Protein AF-A0A835RVX3-F1 (afdb_monomer_lite)

Structure (mmCIF, N/CA/C/O backbone):
data_AF-A0A835RVX3-F1
#
_entry.id   AF-A0A835RVX3-F1
#
loop_
_atom_site.group_PDB
_atom_site.id
_atom_site.type_symbol
_atom_site.label_atom_id
_atom_site.label_alt_id
_atom_site.label_comp_id
_atom_site.label_asym_id
_atom_site.label_entity_id
_atom_site.label_seq_id
_atom_site.pdbx_PDB_ins_code
_atom_site.Cartn_x
_atom_site.Cartn_y
_atom_site.Cartn_z
_atom_site.occupancy
_atom_site.B_iso_or_equiv
_atom_site.auth_seq_id
_atom_site.auth_comp_id
_atom_site.auth_asym_id
_atom_site.auth_atom_id
_atom_site.pdbx_PDB_model_num
ATOM 1 N N . MET A 1 1 ? 2.117 17.168 10.883 1.00 34.09 1 MET A N 1
ATOM 2 C CA . MET A 1 1 ? 1.152 16.057 10.759 1.00 34.09 1 MET A CA 1
ATOM 3 C C . MET A 1 1 ? 0.544 16.156 9.376 1.00 34.09 1 MET A C 1
ATOM 5 O O . MET A 1 1 ? -0.328 16.988 9.157 1.00 34.09 1 MET A O 1
ATOM 9 N N . GLU A 1 2 ? 1.109 15.426 8.421 1.00 32.53 2 GLU A N 1
ATOM 10 C CA . GLU A 1 2 ? 0.634 15.420 7.038 1.00 32.53 2 GLU A CA 1
ATOM 11 C C . GLU A 1 2 ? -0.623 14.542 6.986 1.00 32.53 2 GLU A C 1
ATOM 13 O O . GLU A 1 2 ? -0.579 13.346 7.263 1.00 32.53 2 GLU A O 1
ATOM 18 N N . VAL A 1 3 ? -1.782 15.163 6.763 1.00 34.62 3 VAL A N 1
ATOM 19 C CA . VAL A 1 3 ? -3.064 14.457 6.690 1.00 34.62 3 VAL A CA 1
ATOM 20 C C . VAL A 1 3 ? -3.117 13.770 5.333 1.00 34.62 3 VAL A C 1
ATOM 22 O O . VAL A 1 3 ? -3.349 14.425 4.319 1.00 34.62 3 VAL A O 1
ATOM 25 N N . ILE A 1 4 ? -2.900 12.457 5.302 1.00 39.25 4 ILE A N 1
ATOM 26 C CA . ILE A 1 4 ? -3.153 11.654 4.104 1.00 39.25 4 ILE A CA 1
ATOM 27 C C . ILE A 1 4 ? -4.676 11.599 3.925 1.00 39.25 4 ILE A C 1
ATOM 29 O O . ILE A 1 4 ? -5.354 10.745 4.491 1.00 39.25 4 ILE A O 1
ATOM 33 N N . GLN A 1 5 ? -5.233 12.566 3.190 1.00 37.38 5 GLN A N 1
ATOM 34 C CA . GLN A 1 5 ? -6.624 12.509 2.753 1.00 37.38 5 GLN A CA 1
ATOM 35 C C . GLN A 1 5 ? -6.761 11.419 1.691 1.00 37.38 5 GLN A C 1
ATOM 37 O O . GLN A 1 5 ? -6.129 11.469 0.635 1.00 37.38 5 GLN A O 1
ATOM 42 N N . ILE A 1 6 ? -7.599 10.429 1.978 1.00 40.34 6 ILE A N 1
ATOM 43 C CA . ILE A 1 6 ? -7.960 9.376 1.035 1.00 40.34 6 ILE A CA 1
ATOM 44 C C . ILE A 1 6 ? -8.991 9.975 0.071 1.00 40.34 6 ILE A C 1
ATOM 46 O O . ILE A 1 6 ? -10.159 10.142 0.411 1.00 40.34 6 ILE A O 1
ATOM 50 N N . GLY A 1 7 ? -8.543 10.360 -1.124 1.00 33.44 7 GLY A N 1
ATOM 51 C CA . GLY A 1 7 ? -9.427 10.738 -2.224 1.00 33.44 7 GLY A CA 1
ATOM 52 C C . GLY A 1 7 ? -10.072 9.501 -2.857 1.00 33.44 7 GLY A C 1
ATOM 53 O O . GLY A 1 7 ? -9.377 8.544 -3.197 1.00 33.44 7 GLY A O 1
ATOM 54 N N . ASN A 1 8 ? -11.396 9.529 -3.019 1.00 40.16 8 ASN A N 1
ATOM 55 C CA . ASN A 1 8 ? -12.184 8.504 -3.713 1.00 40.16 8 ASN A CA 1
ATOM 56 C C . ASN A 1 8 ? -11.671 8.229 -5.141 1.00 40.16 8 ASN A C 1
ATOM 58 O O . ASN A 1 8 ? -11.375 9.181 -5.866 1.00 40.16 8 ASN A O 1
ATOM 62 N N . PRO A 1 9 ? -11.727 6.976 -5.630 1.00 45.72 9 PRO A N 1
ATOM 63 C CA . PRO A 1 9 ? -11.697 6.681 -7.051 1.00 45.72 9 PRO A CA 1
ATOM 64 C C . PRO A 1 9 ? -13.090 6.234 -7.512 1.00 45.72 9 PRO A C 1
ATOM 66 O O . PRO A 1 9 ? -13.415 5.055 -7.424 1.00 45.72 9 PRO A O 1
ATOM 69 N N . LEU A 1 10 ? -13.923 7.147 -8.024 1.00 37.94 10 LEU A N 1
ATOM 70 C CA . LEU A 1 10 ? -15.142 6.764 -8.746 1.00 37.94 10 LEU A CA 1
ATOM 71 C C . LEU A 1 10 ? -15.460 7.721 -9.911 1.00 37.94 10 LEU A C 1
ATOM 73 O O . LEU A 1 10 ? -15.790 8.883 -9.706 1.00 37.94 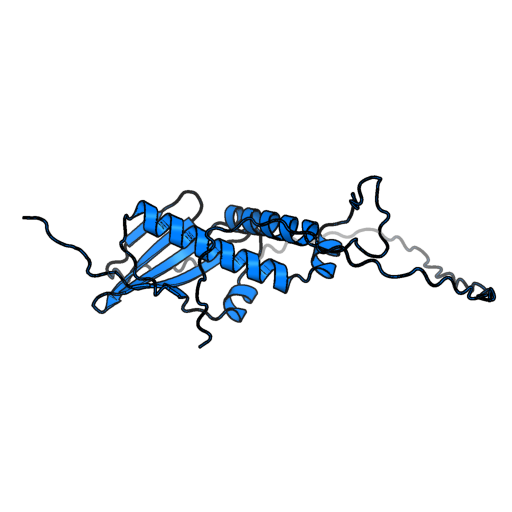10 LEU A O 1
ATOM 77 N N . VAL A 1 11 ? -15.448 7.117 -11.109 1.00 36.56 11 VAL A N 1
ATOM 78 C CA . VAL A 1 11 ? -16.136 7.485 -12.365 1.00 36.56 11 VAL A CA 1
ATOM 79 C C . VAL A 1 11 ? -15.519 8.593 -13.233 1.00 36.56 11 VAL A C 1
ATOM 81 O O . VAL A 1 11 ? -15.460 9.755 -12.854 1.00 36.56 11 VAL A O 1
ATOM 84 N N . GLY A 1 12 ? -15.182 8.231 -14.481 1.00 28.64 12 GLY A N 1
ATOM 85 C CA . GLY A 1 12 ? -15.077 9.201 -15.575 1.00 28.64 12 GLY A CA 1
ATOM 86 C C . GLY A 1 12 ? -14.166 8.811 -16.737 1.00 28.64 12 GLY A C 1
ATOM 87 O O . GLY A 1 12 ? -13.180 9.494 -16.988 1.00 28.64 12 GLY A O 1
ATOM 88 N N . LEU A 1 13 ? -14.498 7.743 -17.470 1.00 38.12 13 LEU A N 1
ATOM 89 C CA . LEU A 1 13 ? -14.022 7.568 -18.845 1.00 38.12 13 LEU A CA 1
ATOM 90 C C . LEU A 1 13 ? -14.483 8.772 -19.676 1.00 38.12 13 LEU A C 1
ATOM 92 O O . LEU A 1 13 ? -15.684 8.973 -19.813 1.00 38.12 13 LEU A O 1
ATOM 96 N N . ASN A 1 14 ? -13.547 9.523 -20.252 1.00 34.84 14 ASN A N 1
ATOM 97 C CA . ASN A 1 14 ? -13.777 10.281 -21.478 1.00 34.84 14 ASN A CA 1
ATOM 98 C C . ASN A 1 14 ? -12.492 10.303 -22.305 1.00 34.84 14 ASN A C 1
ATOM 100 O O . ASN A 1 14 ? -11.449 10.809 -21.893 1.00 34.84 14 ASN A O 1
ATOM 104 N N . SER A 1 15 ? -12.607 9.690 -23.474 1.00 41.56 15 SER A N 1
ATOM 105 C CA . SER A 1 15 ? -11.623 9.654 -24.540 1.00 41.56 15 SER A CA 1
ATOM 106 C C . SER A 1 15 ? -11.736 10.938 -25.360 1.00 41.56 15 SER A C 1
ATOM 108 O O . SER A 1 15 ? -12.789 11.187 -25.933 1.00 41.56 15 SER A O 1
ATOM 110 N N . GLU A 1 16 ? -10.653 11.699 -25.491 1.00 40.81 16 GLU A N 1
ATOM 111 C CA . GLU A 1 16 ? -10.475 12.683 -26.568 1.00 40.81 16 GLU A CA 1
ATOM 112 C C . GLU A 1 16 ? -8.981 12.775 -26.926 1.00 40.81 16 GLU A C 1
ATOM 114 O O . GLU A 1 16 ? -8.166 13.170 -26.087 1.00 40.81 16 GLU A O 1
ATOM 119 N N . PRO A 1 17 ? -8.567 12.392 -28.148 1.00 39.00 17 PRO A N 1
ATOM 120 C CA . PRO A 1 17 ? -7.197 12.577 -28.595 1.00 39.00 17 PRO A CA 1
ATOM 121 C C . PRO A 1 17 ? -7.037 13.943 -29.276 1.00 39.00 17 PRO A C 1
ATOM 123 O O . PRO A 1 17 ? -7.413 14.127 -30.433 1.00 39.00 17 PRO A O 1
ATOM 126 N N . LEU A 1 18 ? -6.386 14.890 -28.597 1.00 36.00 18 LEU A N 1
ATOM 127 C CA . LEU A 1 18 ? -5.866 16.093 -29.249 1.00 36.00 18 LEU A CA 1
ATOM 128 C C . LEU A 1 18 ? -4.659 15.727 -30.122 1.00 36.00 18 LEU A C 1
ATOM 130 O O . LEU A 1 18 ? -3.534 15.554 -29.647 1.00 36.00 18 LEU A O 1
ATOM 134 N N . GLN A 1 19 ? -4.898 15.635 -31.430 1.00 40.78 19 GLN A N 1
ATOM 135 C CA . GLN A 1 19 ? -3.851 15.631 -32.443 1.00 40.78 19 GLN A CA 1
ATOM 136 C C . GLN A 1 19 ? -3.095 16.966 -32.400 1.00 40.78 19 GLN A C 1
ATOM 138 O O . GLN A 1 19 ? -3.616 18.008 -32.789 1.00 40.78 19 GLN A O 1
ATOM 143 N N . ARG A 1 20 ? -1.830 16.938 -31.972 1.00 35.56 20 ARG A N 1
ATOM 144 C CA . ARG A 1 20 ? -0.861 17.988 -32.306 1.00 35.56 20 ARG A CA 1
ATOM 145 C C . ARG A 1 20 ? 0.182 17.416 -33.251 1.00 35.56 20 ARG A C 1
ATOM 147 O O . ARG A 1 20 ? 1.092 16.693 -32.857 1.00 35.56 20 ARG A O 1
ATOM 154 N N . SER A 1 21 ? 0.017 17.757 -34.522 1.00 42.66 21 SER A N 1
ATOM 155 C CA . SER A 1 21 ? 1.031 17.632 -35.559 1.00 42.66 21 SER A CA 1
ATOM 156 C C . SER A 1 21 ? 2.227 18.523 -35.217 1.00 42.66 21 SER A C 1
ATOM 158 O O . SER A 1 21 ? 2.097 19.746 -35.190 1.00 42.66 21 SER A O 1
ATOM 160 N N . VAL A 1 22 ? 3.394 17.922 -34.988 1.00 44.91 22 VAL A N 1
ATOM 161 C CA . VAL A 1 22 ? 4.670 18.647 -34.912 1.00 44.91 22 VAL A CA 1
ATOM 162 C C . VAL A 1 22 ? 5.418 18.439 -36.236 1.00 44.91 22 VAL A C 1
ATOM 164 O O . VAL A 1 22 ? 5.568 17.288 -36.661 1.00 44.91 22 VAL A O 1
ATOM 167 N N . PRO A 1 23 ? 5.885 19.501 -36.920 1.00 40.59 23 PRO A N 1
ATOM 168 C CA . PRO A 1 23 ? 6.607 19.361 -38.178 1.00 40.59 23 PRO A CA 1
ATOM 169 C C . PRO A 1 23 ? 7.971 18.689 -37.981 1.00 40.59 23 PRO A C 1
ATOM 171 O O . PRO A 1 23 ? 8.774 19.092 -37.140 1.00 40.59 23 PRO A O 1
ATOM 174 N N . ARG A 1 24 ? 8.258 17.690 -38.822 1.00 42.03 24 ARG A N 1
ATOM 175 C CA . ARG A 1 24 ? 9.601 17.132 -39.027 1.00 42.03 24 ARG A CA 1
ATOM 176 C C . ARG A 1 24 ? 10.527 18.220 -39.574 1.00 42.03 24 ARG A C 1
ATOM 178 O O . ARG A 1 24 ? 10.452 18.539 -40.757 1.00 42.03 24 ARG A O 1
ATOM 185 N N . GLN A 1 25 ? 11.464 18.696 -38.762 1.00 42.12 25 GLN A N 1
ATOM 186 C CA . GLN A 1 25 ? 12.683 19.316 -39.275 1.00 42.12 25 GLN A CA 1
ATOM 187 C C . GLN A 1 25 ? 13.781 18.251 -39.336 1.00 42.12 25 GLN A C 1
ATOM 189 O O . GLN A 1 25 ? 14.234 17.731 -38.320 1.00 42.12 25 GLN A O 1
ATOM 194 N N . LYS A 1 26 ? 14.155 17.873 -40.562 1.00 46.06 26 LYS A N 1
ATOM 195 C CA . LYS A 1 26 ? 15.370 17.109 -40.848 1.00 46.06 26 LYS A CA 1
ATOM 196 C C . LYS A 1 26 ? 16.522 18.102 -40.936 1.00 46.06 26 LYS A C 1
ATOM 198 O O . LYS A 1 26 ? 16.572 18.876 -41.887 1.00 46.06 26 LYS A O 1
ATOM 203 N N . THR A 1 27 ? 17.476 18.018 -40.022 1.00 49.22 27 THR A N 1
ATOM 204 C CA . THR A 1 27 ? 18.817 18.561 -40.239 1.00 49.22 27 THR A CA 1
ATOM 205 C C . THR A 1 27 ? 19.846 17.482 -39.932 1.00 49.22 27 THR A C 1
ATOM 207 O O . THR A 1 27 ? 19.812 16.807 -38.905 1.00 49.22 27 THR A O 1
ATOM 210 N N . ASN A 1 28 ? 20.703 17.251 -40.923 1.00 43.31 28 ASN A N 1
ATOM 211 C CA . ASN A 1 28 ? 21.778 16.274 -40.911 1.00 43.31 28 ASN A CA 1
ATOM 212 C C . ASN A 1 28 ? 22.914 16.792 -40.023 1.00 43.31 28 ASN A C 1
ATOM 214 O O . ASN A 1 28 ? 23.462 17.856 -40.302 1.00 43.31 28 ASN A O 1
ATOM 218 N N . LEU A 1 29 ? 23.307 16.025 -39.006 1.00 50.44 29 LEU A N 1
ATOM 219 C CA . LEU A 1 29 ? 24.566 16.237 -38.296 1.00 50.44 29 LEU A CA 1
ATOM 220 C C . LEU A 1 29 ? 25.555 15.149 -38.716 1.00 50.44 29 LEU A C 1
ATOM 222 O O . LEU A 1 29 ? 25.429 13.982 -38.348 1.00 50.44 29 LEU A O 1
ATOM 226 N N . LEU A 1 30 ? 26.538 15.560 -39.521 1.00 49.53 30 LEU A N 1
ATOM 227 C CA . LEU A 1 30 ? 27.753 14.811 -39.825 1.00 49.53 30 LEU A CA 1
ATOM 228 C C . LEU A 1 30 ? 28.571 14.634 -38.539 1.00 49.53 30 LEU A C 1
ATOM 230 O O . LEU A 1 30 ? 29.406 15.471 -38.199 1.00 49.53 30 LEU A O 1
ATOM 234 N N . ALA A 1 31 ? 28.344 13.536 -37.822 1.00 49.28 31 ALA A N 1
ATOM 235 C CA . ALA A 1 31 ? 29.209 13.134 -36.723 1.00 49.28 31 ALA A CA 1
ATOM 236 C C . ALA A 1 31 ? 30.428 12.389 -37.286 1.00 49.28 31 ALA A C 1
ATOM 238 O O . ALA A 1 31 ? 30.336 11.255 -37.760 1.00 49.28 31 ALA A O 1
ATOM 239 N N . ARG A 1 32 ? 31.580 13.065 -37.250 1.00 42.88 32 ARG A N 1
ATOM 240 C CA . ARG A 1 32 ? 32.894 12.486 -37.528 1.00 42.88 32 ARG A CA 1
ATOM 241 C C . ARG A 1 32 ? 33.186 11.370 -36.526 1.00 42.88 32 ARG A C 1
ATOM 243 O O . ARG A 1 32 ? 33.237 11.594 -35.321 1.00 42.88 32 ARG A O 1
ATOM 250 N N . VAL A 1 33 ? 33.409 10.179 -37.066 1.00 47.47 33 VAL A N 1
ATOM 251 C CA . VAL A 1 33 ? 33.970 9.017 -36.379 1.00 47.47 33 VAL A CA 1
ATOM 252 C C . VAL A 1 33 ? 35.354 9.388 -35.840 1.00 47.47 33 VAL A C 1
ATOM 254 O O . VAL A 1 33 ? 36.280 9.608 -36.616 1.00 47.47 33 VAL A O 1
ATOM 257 N N . LEU A 1 34 ? 35.503 9.436 -34.516 1.00 44.69 34 LEU A N 1
ATOM 258 C CA . LEU A 1 34 ? 36.805 9.376 -33.858 1.00 44.69 34 LEU A CA 1
ATOM 259 C C . LEU A 1 34 ? 36.916 8.020 -33.165 1.00 44.69 34 LEU A C 1
ATOM 261 O O . LEU A 1 34 ? 36.225 7.720 -32.194 1.00 44.69 34 LEU A O 1
ATOM 265 N N . GLN A 1 35 ? 37.767 7.177 -33.742 1.00 49.84 35 GLN A N 1
ATOM 266 C CA . GLN A 1 35 ? 38.146 5.878 -33.212 1.00 49.84 35 GLN A CA 1
ATOM 267 C C . GLN A 1 35 ? 38.951 6.082 -31.922 1.00 49.84 35 GLN A C 1
ATOM 269 O O . GLN A 1 35 ? 40.113 6.479 -31.966 1.00 49.84 35 GLN A O 1
AT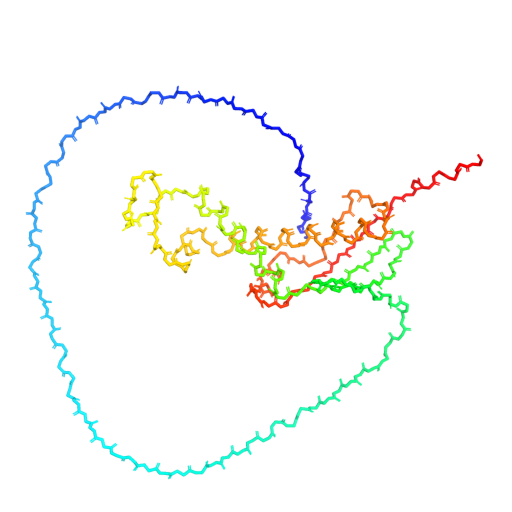OM 274 N N . ALA A 1 36 ? 38.350 5.789 -30.770 1.00 44.19 36 ALA A N 1
ATOM 275 C CA . ALA A 1 36 ? 39.096 5.635 -29.529 1.00 44.19 36 ALA A CA 1
ATOM 276 C C . ALA A 1 36 ? 39.746 4.245 -29.523 1.00 44.19 36 ALA A C 1
ATOM 278 O O . ALA A 1 36 ? 39.075 3.211 -29.449 1.00 44.19 36 ALA A O 1
ATOM 279 N N . GLN A 1 37 ? 41.069 4.233 -29.666 1.00 54.69 37 GLN A N 1
ATOM 280 C CA . GLN A 1 37 ? 41.883 3.030 -29.615 1.00 54.69 37 GLN A CA 1
ATOM 281 C C . GLN A 1 37 ? 41.762 2.352 -28.248 1.00 54.69 37 GLN A C 1
ATOM 283 O O . GLN A 1 37 ? 41.915 2.960 -27.189 1.00 54.69 37 GLN A O 1
ATOM 288 N N . ARG A 1 38 ? 41.503 1.048 -28.312 1.00 45.56 38 ARG A N 1
ATOM 289 C CA . ARG A 1 38 ? 41.477 0.112 -27.193 1.00 45.56 38 ARG A CA 1
ATOM 290 C C . ARG A 1 38 ? 42.849 0.071 -26.516 1.00 45.56 38 ARG A C 1
ATOM 292 O O . ARG A 1 38 ? 43.851 -0.188 -27.176 1.00 45.56 38 ARG A O 1
ATOM 299 N N . ARG A 1 39 ? 42.880 0.196 -25.191 1.00 37.94 39 ARG A N 1
ATOM 300 C CA . ARG A 1 39 ? 43.935 -0.397 -24.360 1.00 37.94 39 ARG A CA 1
ATOM 301 C C . ARG A 1 39 ? 43.274 -1.289 -23.320 1.00 37.94 39 ARG A C 1
ATOM 303 O O . ARG A 1 39 ? 42.794 -0.828 -22.293 1.00 37.94 39 ARG A O 1
ATOM 310 N N . CYS A 1 40 ? 43.210 -2.577 -23.640 1.00 42.12 40 CYS A N 1
ATOM 311 C CA . CYS A 1 40 ? 42.913 -3.627 -22.680 1.00 42.12 40 CYS A CA 1
ATOM 312 C C . CYS A 1 40 ? 44.148 -3.810 -21.791 1.00 42.12 40 CYS A C 1
ATOM 314 O O . CYS A 1 40 ? 45.220 -4.140 -22.296 1.00 42.12 40 CYS A O 1
ATOM 316 N N . VAL A 1 41 ? 44.005 -3.601 -20.484 1.00 52.16 41 VAL A N 1
ATOM 317 C CA . VAL A 1 41 ? 44.999 -4.027 -19.494 1.00 52.16 41 VAL A CA 1
ATOM 318 C C . VAL A 1 41 ? 44.547 -5.383 -18.965 1.00 52.16 41 VAL A C 1
ATOM 320 O O . VAL A 1 41 ? 43.476 -5.507 -18.378 1.00 52.16 41 VAL A O 1
ATOM 323 N N . ALA A 1 42 ? 45.342 -6.415 -19.239 1.00 46.06 42 ALA A N 1
ATOM 324 C CA . ALA A 1 42 ? 45.102 -7.772 -18.774 1.00 46.06 42 ALA A CA 1
ATOM 325 C C . ALA A 1 42 ? 45.517 -7.904 -17.300 1.00 46.06 42 ALA A C 1
ATOM 327 O O . ALA A 1 42 ? 46.699 -7.812 -16.972 1.00 46.06 42 ALA A O 1
ATOM 328 N N . LEU A 1 43 ? 44.554 -8.156 -16.411 1.00 41.75 43 LEU A N 1
ATOM 329 C CA . LEU A 1 43 ? 44.824 -8.609 -15.046 1.00 41.75 43 LEU A CA 1
ATOM 330 C C . LEU A 1 43 ? 45.070 -10.120 -15.070 1.00 41.75 43 LEU A C 1
ATOM 332 O O . LEU A 1 43 ? 44.155 -10.924 -15.233 1.00 41.75 43 LEU A O 1
ATOM 336 N N . ARG A 1 44 ? 46.340 -10.499 -14.931 1.00 41.59 44 ARG A N 1
ATOM 337 C CA . ARG A 1 44 ? 46.792 -11.887 -14.806 1.00 41.59 44 ARG A CA 1
ATOM 338 C C . ARG A 1 44 ? 46.795 -12.270 -13.325 1.00 41.59 44 ARG A C 1
ATOM 340 O O . ARG A 1 44 ? 47.791 -12.060 -12.642 1.00 41.59 44 ARG A O 1
ATOM 347 N N . MET A 1 45 ? 45.696 -12.832 -12.829 1.00 44.09 45 MET A N 1
ATOM 348 C CA . MET A 1 45 ? 45.645 -13.447 -11.496 1.00 44.09 45 MET A CA 1
ATOM 349 C C . MET A 1 45 ? 46.061 -14.915 -11.621 1.00 44.09 45 MET A C 1
ATOM 351 O O . MET A 1 45 ? 45.454 -15.685 -12.363 1.00 44.09 45 MET A O 1
ATOM 355 N N . LYS A 1 46 ? 47.158 -15.283 -10.952 1.00 46.03 46 LYS A N 1
ATOM 356 C CA . LYS A 1 46 ? 47.628 -16.666 -10.839 1.00 46.03 46 LYS A CA 1
ATOM 357 C C . LYS A 1 46 ? 46.833 -17.375 -9.744 1.00 46.03 46 LYS A C 1
ATOM 359 O O . LYS A 1 46 ? 46.694 -16.851 -8.644 1.00 46.03 46 LYS A O 1
ATOM 364 N N . ASN A 1 47 ? 46.367 -18.575 -10.068 1.00 45.56 47 ASN A N 1
ATOM 365 C CA . ASN A 1 47 ? 45.773 -19.527 -9.139 1.00 45.56 47 ASN A CA 1
ATOM 366 C C . ASN A 1 47 ? 46.791 -19.932 -8.067 1.00 45.56 47 ASN A C 1
ATOM 368 O O . ASN A 1 47 ? 47.951 -20.186 -8.398 1.00 45.56 47 ASN A O 1
ATOM 372 N N . ASN A 1 48 ? 46.335 -20.096 -6.826 1.00 45.72 48 ASN A N 1
ATOM 373 C CA . ASN A 1 48 ? 46.968 -21.040 -5.919 1.00 45.72 48 ASN A CA 1
ATOM 374 C C . ASN A 1 48 ? 45.897 -21.884 -5.225 1.00 45.72 48 ASN A C 1
ATOM 376 O O . ASN A 1 48 ? 44.989 -21.364 -4.580 1.00 45.72 48 ASN A O 1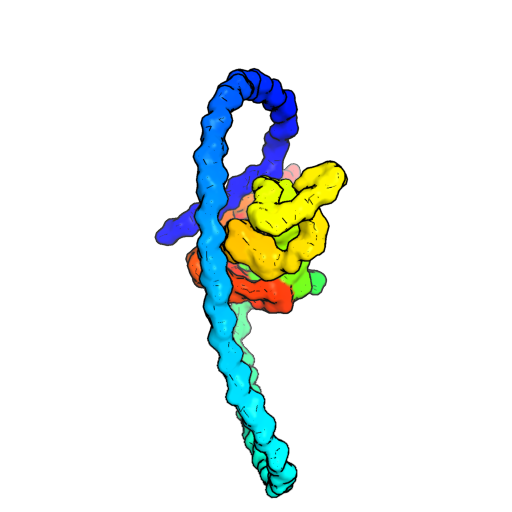
ATOM 380 N N . VAL A 1 49 ? 46.009 -23.191 -5.430 1.00 41.19 49 VAL A N 1
ATOM 381 C CA . VAL A 1 49 ? 45.267 -24.242 -4.743 1.00 41.19 49 VAL A CA 1
ATOM 382 C C . VAL A 1 49 ? 46.105 -24.624 -3.535 1.00 41.19 49 VAL A C 1
ATOM 384 O O . VAL A 1 49 ? 47.250 -25.023 -3.715 1.00 41.19 49 VAL A O 1
ATOM 387 N N . GLN A 1 50 ? 45.535 -24.601 -2.331 1.00 43.59 50 GLN A N 1
ATOM 388 C CA . GLN A 1 50 ? 45.992 -25.531 -1.306 1.00 43.59 50 GLN A CA 1
ATOM 389 C C . GLN A 1 50 ? 44.860 -25.942 -0.365 1.00 43.59 50 GLN A C 1
ATOM 391 O O . GLN A 1 50 ? 44.011 -25.152 0.040 1.00 43.59 50 GLN A O 1
ATOM 396 N N . LEU A 1 51 ? 44.884 -27.244 -0.114 1.00 40.16 51 LEU A N 1
ATOM 397 C CA . LEU A 1 51 ? 43.976 -28.098 0.626 1.00 40.16 51 LEU A CA 1
ATOM 398 C C . LEU A 1 51 ? 43.753 -27.711 2.097 1.00 40.16 51 LEU A C 1
ATOM 400 O O . LEU A 1 51 ? 44.667 -27.276 2.786 1.00 40.16 51 LEU A O 1
ATOM 404 N N . ALA A 1 52 ? 42.545 -28.070 2.540 1.00 38.47 52 ALA A N 1
ATOM 405 C CA . ALA A 1 52 ? 42.184 -28.764 3.778 1.00 38.47 52 ALA A CA 1
ATOM 406 C C . ALA A 1 52 ? 42.797 -28.312 5.114 1.00 38.47 52 ALA A C 1
ATOM 408 O O . ALA A 1 52 ? 43.980 -28.495 5.384 1.00 38.47 52 ALA A O 1
ATOM 409 N N . SER A 1 53 ? 41.919 -27.969 6.060 1.00 41.03 53 SER A N 1
ATOM 410 C CA . SER A 1 53 ? 41.928 -28.612 7.381 1.00 41.03 53 SER A CA 1
ATOM 411 C C . SER A 1 53 ? 40.616 -28.384 8.129 1.00 41.03 53 SER A C 1
ATOM 413 O O . SER A 1 53 ? 40.005 -27.321 8.115 1.00 41.03 53 SER A O 1
ATOM 415 N N . THR A 1 54 ? 40.197 -29.465 8.765 1.00 44.25 54 THR A N 1
ATOM 416 C CA . THR A 1 54 ? 39.118 -29.637 9.730 1.00 44.25 54 THR A CA 1
ATOM 417 C C . THR A 1 54 ? 39.281 -28.749 10.965 1.00 44.25 54 THR A C 1
ATOM 419 O O . THR A 1 54 ? 40.382 -28.656 11.501 1.00 44.25 54 THR A O 1
ATOM 422 N N . SER A 1 55 ? 38.185 -28.227 11.520 1.00 43.22 55 SER A N 1
ATOM 423 C CA . SER A 1 55 ? 37.715 -28.609 12.867 1.00 43.22 55 SER A CA 1
ATOM 424 C C . SER A 1 55 ? 36.684 -27.638 13.454 1.00 43.22 55 SER A C 1
ATOM 426 O O . SER A 1 55 ? 36.718 -26.431 13.247 1.00 43.22 55 SER A O 1
ATOM 428 N N . SER A 1 56 ? 35.852 -28.227 14.312 1.00 46.66 56 SER A N 1
ATOM 429 C CA . SER A 1 56 ? 35.292 -27.623 15.521 1.00 46.66 56 SER A CA 1
ATOM 430 C C . SER A 1 56 ? 34.007 -26.808 15.384 1.00 46.66 56 SER A C 1
ATOM 432 O O . SER A 1 56 ? 33.960 -25.581 15.402 1.00 46.66 56 SER A O 1
ATOM 434 N N . SER A 1 57 ? 32.922 -27.575 15.368 1.00 53.69 57 SER A N 1
ATOM 435 C CA . SER A 1 57 ? 31.588 -27.230 15.835 1.00 53.69 57 SER A CA 1
ATOM 436 C C . SER A 1 57 ? 31.624 -26.412 17.137 1.00 53.69 57 SER A C 1
ATOM 438 O O . SER A 1 57 ? 31.829 -26.962 18.217 1.00 53.69 57 SER A O 1
ATOM 440 N N . ARG A 1 58 ? 31.328 -25.111 17.070 1.00 42.81 58 ARG A N 1
ATOM 441 C CA . ARG A 1 58 ? 30.814 -24.361 18.226 1.00 42.81 58 ARG A CA 1
ATOM 442 C C . ARG A 1 58 ? 29.339 -24.085 17.998 1.00 42.81 58 ARG A C 1
ATOM 444 O O . ARG A 1 58 ? 28.960 -23.129 17.332 1.00 42.81 58 ARG A O 1
ATOM 451 N N . LYS A 1 59 ? 28.511 -24.974 18.547 1.00 51.78 59 LYS A N 1
ATOM 452 C CA . LYS A 1 59 ? 27.089 -24.718 18.774 1.00 51.78 59 LYS A CA 1
ATOM 453 C C . LYS A 1 59 ? 26.999 -23.597 19.810 1.00 51.78 59 LYS A C 1
ATOM 455 O O . LYS A 1 59 ? 27.260 -23.834 20.984 1.00 51.78 59 LYS A O 1
ATOM 460 N N . VAL A 1 60 ? 26.672 -22.385 19.377 1.00 41.44 60 VAL A N 1
ATOM 461 C CA . VAL A 1 60 ? 26.189 -21.341 20.283 1.00 41.44 60 VAL A CA 1
ATOM 462 C C . VAL A 1 60 ? 24.674 -21.454 20.277 1.00 41.44 60 VAL A C 1
ATOM 464 O O . VAL A 1 60 ? 24.009 -21.062 19.322 1.00 41.44 60 VAL A O 1
ATOM 467 N N . CYS A 1 61 ? 24.137 -22.078 21.322 1.00 35.00 61 CYS A N 1
ATOM 468 C CA . CYS A 1 61 ? 22.711 -22.067 21.596 1.00 35.00 61 CYS A CA 1
ATOM 469 C C . CYS A 1 61 ? 22.344 -20.648 22.037 1.00 35.00 61 CYS A C 1
ATOM 471 O O . CYS A 1 61 ? 22.661 -20.246 23.155 1.00 35.00 61 CYS A O 1
ATOM 473 N N . ILE A 1 62 ? 21.702 -19.881 21.158 1.00 43.66 62 ILE A N 1
ATOM 474 C CA . ILE A 1 62 ? 21.012 -18.659 21.563 1.00 43.66 62 ILE A CA 1
ATOM 475 C C . ILE A 1 62 ? 19.761 -19.129 22.301 1.00 43.66 62 ILE A C 1
ATOM 477 O O . ILE A 1 62 ? 18.812 -19.618 21.690 1.00 43.66 62 ILE A O 1
ATOM 481 N N . ALA A 1 63 ? 19.806 -19.067 23.630 1.00 44.38 63 ALA A N 1
ATOM 482 C CA . ALA A 1 63 ? 18.641 -19.271 24.470 1.00 44.38 63 ALA A CA 1
ATOM 483 C C . ALA A 1 63 ? 17.631 -18.165 24.142 1.00 44.38 63 ALA A C 1
ATOM 485 O O . ALA A 1 63 ? 17.824 -17.000 24.488 1.00 44.38 63 ALA A O 1
ATOM 486 N N . PHE A 1 64 ? 16.585 -18.535 23.408 1.00 34.16 64 PHE A N 1
ATOM 487 C CA . PHE A 1 64 ? 15.458 -17.668 23.114 1.00 34.16 64 PHE A CA 1
ATOM 488 C C . PHE A 1 64 ? 14.680 -17.475 24.419 1.00 34.16 64 PHE A C 1
ATOM 490 O O . PHE A 1 64 ? 13.981 -18.378 24.882 1.00 34.16 64 PHE A O 1
ATOM 497 N N . CYS A 1 65 ? 14.867 -16.324 25.063 1.00 35.31 65 CYS A N 1
ATOM 498 C CA . CYS A 1 65 ? 14.080 -15.939 26.224 1.00 35.31 65 CYS A CA 1
ATOM 499 C C . CYS A 1 65 ? 12.650 -15.668 25.743 1.00 35.31 65 CYS A C 1
ATOM 501 O O . CYS A 1 65 ? 12.373 -14.643 25.126 1.00 35.31 65 CYS A O 1
ATOM 503 N N . SER A 1 66 ? 11.756 -16.629 25.974 1.00 45.53 66 SER A N 1
ATOM 504 C CA . SER A 1 66 ? 10.320 -16.456 25.771 1.00 45.53 66 SER A CA 1
ATOM 505 C C . SER A 1 66 ? 9.772 -15.645 26.938 1.00 45.53 66 SER A C 1
ATOM 507 O O . SER A 1 66 ? 9.278 -16.205 27.913 1.00 45.53 66 SER A O 1
ATOM 509 N N . SER A 1 67 ? 9.871 -14.320 26.864 1.00 43.59 67 SER A N 1
ATOM 510 C CA . SER A 1 67 ? 9.043 -13.454 27.698 1.00 43.59 67 SER A CA 1
ATOM 511 C C . SER A 1 67 ? 7.687 -13.309 27.014 1.00 43.59 67 SER A C 1
ATOM 513 O O . SER A 1 67 ? 7.443 -12.358 26.275 1.00 43.59 67 SER A O 1
ATOM 515 N N . SER A 1 68 ? 6.811 -14.288 27.245 1.00 46.66 68 SER A N 1
ATOM 516 C CA . SER A 1 68 ? 5.376 -14.056 27.122 1.00 46.66 68 SER A CA 1
ATOM 517 C C . SER A 1 68 ? 4.985 -13.189 28.314 1.00 46.66 68 SER A C 1
ATOM 519 O O . SER A 1 68 ? 4.675 -13.699 29.387 1.00 46.66 68 SER A O 1
ATOM 521 N N . THR A 1 69 ? 5.080 -11.869 28.166 1.00 44.59 69 THR A N 1
ATOM 522 C CA . THR A 1 69 ? 4.379 -10.950 29.065 1.00 44.59 69 THR A CA 1
ATOM 523 C C . THR A 1 69 ? 2.953 -10.839 28.559 1.00 44.59 69 THR A C 1
ATOM 525 O O . THR A 1 69 ? 2.578 -9.936 27.815 1.00 44.59 69 THR A O 1
ATOM 528 N N . GLU A 1 70 ? 2.209 -11.876 28.921 1.00 47.44 70 GLU A N 1
ATOM 529 C CA . GLU A 1 70 ? 0.774 -11.850 29.134 1.00 47.44 70 GLU A CA 1
ATOM 530 C C . GLU A 1 70 ? 0.436 -10.760 30.163 1.00 47.44 70 GLU A C 1
ATOM 532 O O . GLU A 1 70 ? 1.232 -10.508 31.062 1.00 47.44 70 GLU A O 1
ATOM 537 N N . VAL A 1 71 ? -0.763 -10.188 30.012 1.00 47.81 71 VAL A N 1
ATOM 538 C CA . VAL A 1 71 ? -1.478 -9.210 30.852 1.00 47.81 71 VAL A CA 1
ATOM 539 C C . VAL A 1 71 ? -1.335 -7.728 30.486 1.00 47.81 71 VAL A C 1
ATOM 541 O O . VAL A 1 71 ? -0.541 -7.006 31.060 1.00 47.81 71 VAL A O 1
ATOM 544 N N . GLU A 1 72 ? -2.229 -7.258 29.605 1.00 40.91 72 GLU A N 1
ATOM 545 C CA . GLU A 1 72 ? -3.247 -6.261 29.984 1.00 40.91 72 GLU A CA 1
ATOM 546 C C . GLU A 1 72 ? -4.543 -6.549 29.202 1.00 40.91 72 GLU A C 1
ATOM 548 O O . GLU A 1 72 ? -4.704 -6.207 28.028 1.00 40.91 72 GLU A O 1
ATOM 553 N N . ASN A 1 73 ? -5.476 -7.240 29.865 1.00 49.03 73 ASN A N 1
ATOM 554 C CA . ASN A 1 73 ? -6.857 -7.381 29.416 1.00 49.03 73 ASN A CA 1
ATOM 555 C C . ASN A 1 73 ? -7.561 -6.026 29.561 1.00 49.03 73 ASN A C 1
ATOM 557 O O . ASN A 1 73 ? -8.153 -5.737 30.597 1.00 49.03 73 ASN A O 1
ATOM 561 N N . LEU A 1 74 ? -7.509 -5.208 28.511 1.00 46.09 74 LEU A N 1
ATOM 562 C CA . LEU A 1 74 ? -8.335 -4.011 28.377 1.00 46.09 74 LEU A CA 1
ATOM 563 C C . LEU A 1 74 ? -9.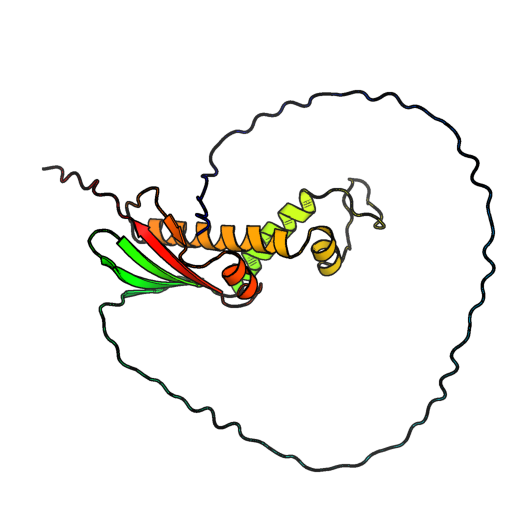128 -4.097 27.074 1.00 46.09 74 LEU A C 1
ATOM 565 O O . LEU A 1 74 ? -8.702 -3.571 26.056 1.00 46.09 74 LEU A O 1
ATOM 569 N N . THR A 1 75 ? -10.246 -4.831 27.104 1.00 53.81 75 THR A N 1
ATOM 570 C CA . THR A 1 75 ? -11.300 -4.830 26.063 1.00 53.81 75 THR A CA 1
ATOM 571 C C . THR A 1 75 ? -10.786 -4.754 24.617 1.00 53.81 75 THR A C 1
ATOM 573 O O . THR A 1 75 ? -11.281 -3.955 23.825 1.00 53.81 75 THR A O 1
ATOM 576 N N . LYS A 1 76 ? -9.770 -5.555 24.269 1.00 62.31 76 LYS A N 1
ATOM 577 C CA . LYS A 1 76 ? -9.234 -5.613 22.905 1.00 62.31 76 LYS A CA 1
ATOM 578 C C . LYS A 1 76 ? -9.950 -6.721 22.150 1.00 62.31 76 LYS A C 1
ATOM 580 O O . LYS A 1 76 ? -9.752 -7.898 22.452 1.00 62.31 76 LYS A O 1
ATOM 585 N N . SER A 1 77 ? -10.803 -6.373 21.191 1.00 80.62 77 SER A N 1
ATOM 586 C CA . SER A 1 77 ? -11.406 -7.371 20.304 1.00 80.62 77 SER A CA 1
ATOM 587 C C . SER A 1 77 ? -10.476 -7.623 19.124 1.00 80.62 77 SER A C 1
ATOM 589 O O . SER A 1 77 ? -10.032 -6.686 18.467 1.00 80.62 77 SER A O 1
ATOM 591 N N . THR A 1 78 ? -10.167 -8.893 18.870 1.00 87.06 78 THR A N 1
ATOM 592 C CA . THR A 1 78 ? -9.346 -9.308 17.727 1.00 87.06 78 THR A CA 1
ATOM 593 C C . THR A 1 78 ? -10.237 -9.968 16.687 1.00 87.06 78 THR A C 1
ATOM 595 O O . THR A 1 78 ? -10.879 -10.977 16.977 1.00 87.06 78 THR A O 1
ATOM 598 N N . THR A 1 79 ? -10.256 -9.430 15.473 1.00 87.69 79 THR A N 1
ATOM 599 C CA . THR A 1 79 ? -10.965 -10.006 14.323 1.00 87.69 79 THR A CA 1
ATOM 600 C C . THR A 1 79 ? -9.947 -10.532 13.318 1.00 87.69 79 THR A C 1
ATOM 602 O O . THR A 1 79 ? -9.055 -9.796 12.889 1.00 87.69 79 THR A O 1
ATOM 605 N N . LYS A 1 80 ? -10.059 -11.809 12.944 1.00 89.69 80 LYS A N 1
ATOM 606 C CA . LYS A 1 80 ? -9.133 -12.470 12.015 1.00 89.69 80 LYS A CA 1
ATOM 607 C C . LYS A 1 80 ? -9.735 -12.543 10.618 1.00 89.69 80 LYS A C 1
ATOM 609 O O . LYS A 1 80 ? -10.868 -12.986 10.447 1.00 89.69 80 LYS A O 1
ATOM 614 N N . PHE A 1 81 ? -8.949 -12.155 9.625 1.00 89.31 81 PHE A N 1
ATOM 615 C CA . PHE A 1 81 ? -9.259 -12.282 8.208 1.00 89.31 81 PHE A CA 1
ATOM 616 C C . PHE A 1 81 ? -8.316 -13.316 7.592 1.00 89.31 81 PHE A C 1
ATOM 618 O O . PHE A 1 81 ? -7.366 -13.777 8.221 1.00 89.31 81 PHE A O 1
ATOM 625 N N . LYS A 1 82 ? -8.587 -13.706 6.345 1.00 88.25 82 LYS A N 1
ATOM 626 C CA . LYS A 1 82 ? -7.744 -14.667 5.626 1.00 88.25 82 LYS A CA 1
ATOM 627 C C . LYS A 1 82 ? -6.309 -14.149 5.464 1.00 88.25 82 LYS A C 1
ATOM 629 O O . LYS A 1 82 ? -5.365 -14.906 5.654 1.00 88.25 82 LYS A O 1
ATOM 634 N N . ASP A 1 83 ? -6.179 -12.861 5.146 1.00 90.25 83 ASP A N 1
ATOM 635 C CA . ASP A 1 83 ? -4.913 -12.254 4.731 1.00 90.25 83 ASP A CA 1
ATOM 636 C C . ASP A 1 83 ? -4.413 -11.162 5.701 1.00 90.25 83 ASP A C 1
ATOM 638 O O . ASP A 1 83 ? -3.344 -10.587 5.470 1.00 90.25 83 ASP A O 1
ATOM 642 N N . PHE A 1 84 ? -5.164 -10.860 6.768 1.00 92.75 84 PHE A N 1
ATOM 643 C CA . PHE A 1 84 ? -4.802 -9.876 7.795 1.00 92.75 84 PHE A CA 1
ATOM 644 C C . PHE A 1 84 ? -5.524 -10.118 9.132 1.00 92.75 84 PHE A C 1
ATOM 646 O O . PHE A 1 84 ? -6.505 -10.852 9.208 1.00 92.75 84 PHE A O 1
ATOM 653 N N . GLU A 1 85 ? -5.056 -9.483 10.200 1.00 93.31 85 GLU A N 1
ATOM 654 C CA . GLU A 1 85 ? -5.700 -9.469 11.514 1.00 93.31 85 GLU A CA 1
ATOM 655 C C . GLU A 1 85 ? -5.918 -8.024 11.963 1.00 93.31 85 GLU A C 1
ATOM 657 O O . GLU A 1 85 ? -5.081 -7.157 11.714 1.00 93.31 85 GLU A O 1
ATOM 662 N N . VAL A 1 86 ? -7.045 -7.754 12.617 1.00 93.75 86 VAL A N 1
ATOM 663 C CA . VAL A 1 86 ? -7.363 -6.424 13.145 1.00 93.75 86 VAL A CA 1
ATOM 664 C C . VAL A 1 86 ? -7.548 -6.524 14.647 1.00 93.75 86 VAL A C 1
ATOM 666 O O . VAL A 1 86 ? -8.362 -7.305 15.139 1.00 93.75 86 VAL A O 1
ATOM 669 N N . LEU A 1 87 ? -6.774 -5.722 15.367 1.00 92.25 87 LEU A N 1
ATOM 670 C CA . LEU A 1 87 ? -6.908 -5.501 16.794 1.00 92.25 87 LEU A CA 1
ATOM 671 C C . LEU A 1 87 ? -7.639 -4.179 16.997 1.00 92.25 87 LEU A C 1
ATOM 673 O O . LEU A 1 87 ? -7.182 -3.135 16.537 1.00 92.25 87 LEU A O 1
ATOM 677 N N . VAL A 1 88 ? -8.769 -4.229 17.683 1.00 90.56 88 VAL A N 1
ATOM 678 C CA . VAL A 1 88 ? -9.599 -3.058 17.942 1.00 90.56 88 VAL A CA 1
ATOM 679 C C . VAL A 1 88 ? -9.370 -2.593 19.369 1.00 90.56 88 VAL A C 1
ATOM 681 O O . VAL A 1 88 ? -9.534 -3.359 20.320 1.00 90.56 88 VAL A O 1
ATOM 684 N N . GLU A 1 89 ? -9.034 -1.319 19.505 1.00 86.25 89 GLU A N 1
ATOM 685 C CA . GLU A 1 89 ? -8.960 -0.604 20.768 1.00 86.25 89 GLU A CA 1
ATOM 686 C C . GLU A 1 89 ? -10.064 0.463 20.784 1.00 86.25 89 GLU A C 1
ATOM 688 O O . GLU A 1 89 ? -10.155 1.337 19.914 1.00 86.25 89 GLU A O 1
ATOM 693 N N . VAL A 1 90 ? -10.964 0.368 21.765 1.00 80.31 90 VAL A N 1
ATOM 694 C CA . VAL A 1 90 ? -12.077 1.315 21.894 1.00 80.31 90 VAL A CA 1
ATOM 695 C C . VAL A 1 90 ? -11.518 2.684 22.280 1.00 80.31 90 VAL A C 1
ATOM 697 O O . VAL A 1 90 ? -10.952 2.854 23.359 1.00 80.31 90 VAL A O 1
ATOM 700 N N . GLY A 1 91 ? -11.674 3.662 21.387 1.00 72.12 91 GLY A N 1
ATOM 701 C CA . GLY A 1 91 ? -11.275 5.045 21.622 1.00 72.12 91 GLY A CA 1
ATOM 702 C C . GLY A 1 91 ? -12.323 5.839 22.407 1.00 72.12 91 GLY A C 1
ATOM 703 O O . GLY A 1 91 ? -13.374 5.339 22.811 1.00 72.12 91 GLY A O 1
ATOM 704 N N . GLN A 1 92 ? -12.051 7.127 22.624 1.00 70.00 92 GLN A N 1
ATOM 705 C CA . GLN A 1 92 ? -12.970 8.012 23.342 1.00 70.00 92 GLN A CA 1
ATOM 706 C C . GLN A 1 92 ? -14.182 8.404 22.474 1.00 70.00 92 GLN A C 1
ATOM 708 O O . GLN A 1 92 ? -14.033 8.762 21.306 1.00 70.00 92 GLN A O 1
ATOM 713 N N . SER A 1 93 ? -15.370 8.318 23.089 1.00 69.19 93 SER A N 1
ATOM 714 C CA . SER A 1 93 ? -16.687 8.926 22.786 1.00 69.19 93 SER A CA 1
ATOM 715 C C . SER A 1 93 ? -17.258 8.945 21.356 1.00 69.19 93 SER A C 1
ATOM 717 O O . SER A 1 93 ? -18.385 9.422 21.218 1.00 69.19 93 SER A O 1
ATOM 719 N N . LYS A 1 94 ? -16.553 8.440 20.326 1.00 80.81 94 LYS A N 1
ATOM 720 C CA . LYS A 1 94 ? -17.027 8.186 18.936 1.00 80.81 94 LYS A CA 1
ATOM 721 C C . LYS A 1 94 ? -15.937 7.707 17.955 1.00 80.81 94 LYS A C 1
ATOM 723 O O . LYS A 1 94 ? -16.173 7.647 16.746 1.00 80.81 94 LYS A O 1
ATOM 728 N N . GLN A 1 95 ? -14.737 7.417 18.450 1.00 85.50 95 GLN A N 1
ATOM 729 C CA . GLN A 1 95 ? -13.600 6.991 17.638 1.00 85.50 95 GLN A CA 1
ATOM 730 C C . GLN A 1 95 ? -13.220 5.560 17.988 1.00 85.50 95 GLN A C 1
ATOM 732 O O . GLN A 1 95 ? -13.252 5.173 19.156 1.00 85.50 95 GLN A O 1
ATOM 737 N N . ILE A 1 96 ? -12.845 4.792 16.975 1.00 88.38 96 ILE A N 1
ATOM 738 C CA . ILE A 1 96 ? -12.277 3.461 17.140 1.00 88.38 96 ILE A CA 1
ATOM 739 C C . ILE A 1 96 ? -10.838 3.524 16.649 1.00 88.38 96 ILE A C 1
ATOM 741 O O . ILE A 1 96 ? -10.597 3.943 15.516 1.00 88.38 96 ILE A O 1
ATOM 745 N N . ASN A 1 97 ? -9.900 3.102 17.491 1.00 91.31 97 ASN A N 1
ATOM 746 C CA . ASN A 1 97 ? -8.528 2.879 17.070 1.00 91.31 97 ASN A CA 1
ATOM 747 C C . ASN A 1 97 ? -8.400 1.416 16.673 1.00 91.31 97 ASN A C 1
ATOM 749 O O . ASN A 1 97 ? -8.791 0.517 17.413 1.00 91.31 97 ASN A O 1
ATOM 753 N N . ILE A 1 98 ? -7.886 1.172 15.480 1.00 92.06 98 ILE A N 1
ATOM 754 C CA . ILE A 1 98 ? -7.617 -0.171 14.999 1.00 92.06 98 ILE A CA 1
ATOM 755 C C . ILE A 1 98 ? -6.147 -0.287 14.642 1.00 92.06 98 ILE A C 1
ATOM 757 O O . ILE A 1 98 ? -5.568 0.589 13.998 1.00 92.06 98 ILE A O 1
ATOM 761 N N . LYS A 1 99 ? -5.553 -1.406 15.035 1.00 94.00 99 LYS A N 1
ATOM 762 C CA . LYS A 1 99 ? -4.227 -1.816 14.608 1.00 94.00 99 LYS A CA 1
ATOM 763 C C . LYS A 1 99 ? -4.370 -3.008 13.682 1.00 94.00 99 LYS A C 1
ATOM 765 O O . LYS A 1 99 ? -4.916 -4.041 14.065 1.00 94.00 99 LYS A O 1
ATOM 770 N N . VAL A 1 100 ? -3.898 -2.849 12.457 1.00 95.06 100 VAL A N 1
ATOM 771 C CA . VAL A 1 100 ? -4.036 -3.848 11.398 1.00 95.06 100 VAL A CA 1
ATOM 772 C C . VAL A 1 100 ? -2.691 -4.526 11.181 1.00 95.06 100 VAL A C 1
ATOM 774 O O . VAL A 1 100 ? -1.663 -3.856 11.102 1.00 95.06 100 VAL A O 1
ATOM 777 N N . TYR A 1 101 ? -2.708 -5.848 11.061 1.00 95.88 101 TYR A N 1
ATOM 778 C CA . TYR A 1 101 ? -1.566 -6.700 10.752 1.00 95.88 101 TYR A CA 1
ATOM 779 C C . TYR A 1 101 ? -1.818 -7.396 9.420 1.00 95.88 101 TYR A C 1
ATOM 781 O O . TYR A 1 101 ? -2.681 -8.259 9.321 1.00 95.88 101 TYR A O 1
ATOM 789 N N . VAL A 1 102 ? -1.082 -7.019 8.384 1.00 96.88 102 VAL A N 1
ATOM 790 C CA . VAL A 1 102 ? -1.238 -7.528 7.019 1.00 96.88 102 VAL A CA 1
ATOM 791 C C . VAL A 1 102 ? -0.196 -8.605 6.745 1.00 96.88 102 VAL A C 1
ATOM 793 O O . VAL A 1 102 ? 0.989 -8.415 7.019 1.00 96.88 102 VAL A O 1
ATOM 796 N N . SER A 1 103 ? -0.628 -9.724 6.162 1.00 96.94 103 SER A N 1
ATOM 797 C CA . SER A 1 103 ? 0.265 -10.821 5.778 1.00 96.94 103 SER A CA 1
ATOM 798 C C . SER A 1 103 ? 1.207 -10.450 4.626 1.00 96.94 103 SER A C 1
ATOM 800 O O . SER A 1 103 ? 0.869 -9.665 3.734 1.00 96.94 103 SER A O 1
ATOM 802 N N . GLY A 1 104 ? 2.377 -11.094 4.586 1.00 96.81 104 GLY A N 1
ATOM 803 C CA . GLY A 1 104 ? 3.363 -10.892 3.517 1.00 96.81 104 GLY A CA 1
ATOM 804 C C . GLY A 1 104 ? 2.882 -11.276 2.116 1.00 96.81 104 GLY A C 1
ATOM 805 O O . GLY A 1 104 ? 3.282 -10.659 1.131 1.00 96.81 104 GLY A O 1
ATOM 806 N N . ALA A 1 105 ? 1.974 -12.249 2.006 1.00 96.12 105 ALA A N 1
ATOM 807 C CA . ALA A 1 105 ? 1.385 -12.622 0.721 1.00 96.12 105 ALA A CA 1
ATOM 808 C C . ALA A 1 105 ? 0.581 -11.457 0.118 1.00 96.12 105 ALA A C 1
ATOM 810 O O . ALA A 1 105 ? 0.722 -11.141 -1.064 1.00 96.12 105 ALA A O 1
ATOM 811 N N . ARG A 1 106 ? -0.202 -10.766 0.955 1.00 94.81 106 ARG A N 1
ATOM 812 C CA . ARG A 1 106 ? -1.027 -9.631 0.538 1.00 94.81 106 ARG A CA 1
ATOM 813 C C . ARG A 1 106 ? -0.191 -8.406 0.181 1.00 94.81 106 ARG A C 1
ATOM 815 O O . ARG A 1 106 ? -0.523 -7.705 -0.776 1.00 94.81 106 ARG A O 1
ATOM 822 N N . THR A 1 107 ? 0.890 -8.136 0.917 1.00 96.88 107 THR A N 1
ATOM 823 C CA . THR A 1 107 ? 1.801 -7.023 0.591 1.00 96.88 107 THR A CA 1
ATOM 824 C C . THR A 1 107 ? 2.528 -7.269 -0.729 1.00 96.88 107 THR A C 1
ATOM 826 O O . THR A 1 107 ? 2.621 -6.352 -1.545 1.00 96.88 107 THR A O 1
ATOM 829 N N . GLN A 1 108 ? 2.959 -8.509 -0.988 1.00 97.12 108 GLN A N 1
ATOM 830 C CA . GLN A 1 108 ? 3.579 -8.904 -2.255 1.00 97.12 108 GLN A CA 1
ATOM 831 C C . GLN A 1 108 ? 2.623 -8.751 -3.443 1.00 97.12 108 GLN A C 1
ATOM 833 O O . GLN A 1 108 ? 2.992 -8.140 -4.442 1.00 97.12 108 GLN A O 1
ATOM 838 N N . GLU A 1 109 ? 1.391 -9.254 -3.325 1.00 96.44 109 GLU A N 1
ATOM 839 C CA . GLU A 1 109 ? 0.376 -9.152 -4.382 1.00 96.44 109 GLU A CA 1
ATOM 840 C C . GLU A 1 109 ? 0.090 -7.687 -4.742 1.00 96.44 109 GLU A C 1
ATOM 842 O O . GLU A 1 109 ? 0.103 -7.305 -5.914 1.00 96.44 109 GLU A O 1
ATOM 847 N N . ASN A 1 110 ? -0.110 -6.840 -3.728 1.00 96.38 110 ASN A N 1
ATOM 848 C CA . ASN A 1 110 ? -0.360 -5.419 -3.948 1.00 96.38 110 ASN A CA 1
ATOM 849 C C . ASN A 1 110 ? 0.838 -4.713 -4.588 1.00 96.38 110 ASN A C 1
ATOM 851 O O . ASN A 1 110 ? 0.639 -3.876 -5.472 1.00 96.38 110 ASN A O 1
ATOM 855 N N . PHE A 1 111 ? 2.057 -5.060 -4.175 1.00 97.12 111 PHE A N 1
ATOM 856 C CA . PHE A 1 111 ? 3.274 -4.525 -4.768 1.00 97.12 111 PHE A CA 1
ATOM 857 C C . PHE A 1 111 ? 3.411 -4.926 -6.238 1.00 97.12 111 PHE A C 1
ATOM 859 O O . PHE A 1 111 ? 3.613 -4.055 -7.078 1.00 97.12 111 PHE A O 1
ATOM 866 N N . ASP A 1 112 ? 3.257 -6.211 -6.572 1.00 96.81 112 ASP A N 1
ATOM 867 C CA . ASP A 1 112 ? 3.386 -6.695 -7.952 1.00 96.81 112 ASP A CA 1
ATOM 868 C C . ASP A 1 112 ? 2.319 -6.078 -8.877 1.00 96.81 112 ASP A C 1
ATOM 870 O O . ASP A 1 112 ? 2.623 -5.720 -10.020 1.00 96.81 112 ASP A O 1
ATOM 874 N N . GLU A 1 113 ? 1.087 -5.891 -8.390 1.00 96.62 113 GLU A N 1
ATOM 875 C CA . GLU A 1 113 ? 0.021 -5.240 -9.159 1.00 96.62 113 GLU A CA 1
ATOM 876 C C . GLU A 1 113 ? 0.336 -3.763 -9.438 1.00 96.62 113 GLU A C 1
ATOM 878 O O . GLU A 1 113 ? 0.250 -3.312 -10.582 1.00 96.62 113 GLU A O 1
ATOM 883 N N . VAL A 1 114 ? 0.718 -3.004 -8.406 1.00 97.06 114 VAL A N 1
ATOM 884 C CA . VAL A 1 114 ? 1.081 -1.583 -8.539 1.00 97.06 114 VAL A CA 1
ATOM 885 C C . VAL A 1 114 ? 2.308 -1.426 -9.428 1.00 97.06 114 VAL A C 1
ATOM 887 O O . VAL A 1 114 ? 2.317 -0.603 -10.342 1.00 97.06 114 VAL A O 1
ATOM 890 N N . PHE A 1 115 ? 3.320 -2.260 -9.214 1.00 96.06 115 PHE A N 1
ATOM 891 C CA . PHE A 1 115 ? 4.528 -2.270 -10.017 1.00 96.06 115 PHE A CA 1
ATOM 892 C C . PHE A 1 115 ? 4.221 -2.511 -11.496 1.00 96.06 115 PHE A C 1
ATOM 894 O O . PHE A 1 115 ? 4.680 -1.749 -12.343 1.00 96.06 115 PHE A O 1
ATOM 901 N N . THR A 1 116 ? 3.389 -3.506 -11.815 1.00 94.06 116 THR A N 1
ATOM 902 C CA . THR A 1 116 ? 2.989 -3.793 -13.202 1.00 94.06 116 THR A CA 1
ATOM 903 C C . THR A 1 116 ? 2.263 -2.604 -13.830 1.00 94.06 116 THR A C 1
ATOM 905 O O . THR A 1 116 ? 2.610 -2.198 -14.937 1.00 94.06 116 THR A O 1
ATOM 908 N N . LYS A 1 117 ? 1.331 -1.971 -13.103 1.00 94.62 117 LYS A N 1
ATOM 909 C CA . LYS A 1 117 ? 0.632 -0.761 -13.575 1.00 94.62 117 LYS A CA 1
ATOM 910 C C . LYS A 1 117 ? 1.593 0.392 -13.860 1.00 94.62 117 LYS A C 1
ATOM 912 O O . LYS A 1 117 ? 1.440 1.083 -14.864 1.00 94.62 117 LYS A O 1
ATOM 917 N N . LEU A 1 118 ? 2.591 0.594 -13.002 1.00 94.00 118 LEU A N 1
ATOM 918 C CA . LEU A 1 118 ? 3.595 1.640 -13.182 1.00 94.00 118 LEU A CA 1
ATOM 919 C C . LEU A 1 118 ? 4.554 1.344 -14.337 1.00 94.00 118 LEU A C 1
ATOM 921 O O . LEU A 1 118 ? 4.926 2.270 -15.054 1.00 94.00 118 LEU A O 1
ATOM 925 N N . VAL A 1 119 ? 4.919 0.076 -14.551 1.00 91.88 119 VAL A N 1
ATOM 926 C CA . VAL A 1 119 ? 5.698 -0.363 -15.720 1.00 91.88 119 VAL A CA 1
ATOM 927 C C . VAL A 1 119 ? 4.911 -0.128 -17.008 1.00 91.88 119 VAL A C 1
ATOM 929 O O . VAL A 1 119 ? 5.463 0.409 -17.966 1.00 91.88 119 VAL A O 1
ATOM 932 N N . ASP A 1 120 ? 3.625 -0.480 -17.028 1.00 89.62 120 ASP A N 1
ATOM 933 C CA . ASP A 1 120 ? 2.759 -0.307 -18.199 1.00 89.62 120 ASP A CA 1
ATOM 934 C C . ASP A 1 120 ? 2.492 1.174 -18.519 1.00 89.62 120 ASP A C 1
ATOM 936 O O . ASP A 1 120 ? 2.368 1.544 -19.688 1.00 89.62 120 ASP A O 1
ATOM 940 N N . ALA A 1 121 ? 2.434 2.030 -17.494 1.00 90.06 121 ALA A N 1
ATOM 941 C CA . ALA A 1 121 ? 2.290 3.478 -17.641 1.00 90.06 121 ALA A CA 1
ATOM 942 C C . ALA A 1 121 ? 3.610 4.200 -17.976 1.00 90.06 121 ALA A C 1
ATOM 944 O O . ALA A 1 121 ? 3.591 5.372 -18.367 1.00 90.06 121 ALA A O 1
ATOM 945 N N . ALA A 1 122 ? 4.759 3.543 -17.801 1.00 85.31 122 ALA A N 1
ATOM 946 C CA . ALA A 1 122 ? 6.061 4.146 -18.041 1.00 85.31 122 ALA A CA 1
ATOM 947 C C . ALA A 1 122 ? 6.364 4.309 -19.538 1.00 85.31 122 ALA A C 1
ATOM 949 O O . ALA A 1 122 ? 5.831 3.631 -20.419 1.00 85.31 122 ALA A O 1
ATOM 950 N N . GLN A 1 123 ? 7.283 5.228 -19.836 1.00 81.19 123 GLN A N 1
ATOM 951 C CA . GLN A 1 123 ? 7.827 5.369 -21.182 1.00 81.19 123 GLN A CA 1
ATOM 952 C C . GLN A 1 123 ? 8.686 4.151 -21.567 1.00 81.19 123 GLN A C 1
ATOM 954 O O . GLN A 1 123 ? 9.202 3.453 -20.692 1.00 81.19 123 GLN A O 1
ATOM 959 N N . PRO A 1 124 ? 8.896 3.903 -22.877 1.00 83.38 124 PRO A N 1
ATOM 960 C CA . PRO A 1 124 ? 9.796 2.854 -23.335 1.00 83.38 124 PRO A CA 1
ATOM 961 C C . PRO A 1 124 ? 11.178 2.973 -22.696 1.00 83.38 124 PRO A C 1
ATOM 963 O O . PRO A 1 124 ? 11.801 4.034 -22.713 1.00 83.38 124 PRO A O 1
ATOM 966 N N . ILE A 1 125 ? 11.656 1.858 -22.159 1.00 84.69 125 ILE A N 1
ATOM 967 C CA . ILE A 1 125 ? 12.841 1.843 -21.312 1.00 84.69 125 ILE A CA 1
ATOM 968 C C . ILE A 1 125 ? 14.113 2.036 -22.149 1.00 84.69 125 ILE A C 1
ATOM 970 O O . ILE A 1 125 ? 14.322 1.311 -23.131 1.00 84.69 125 ILE A O 1
ATOM 974 N N . PRO A 1 126 ? 14.978 3.000 -21.783 1.00 84.38 126 PRO A N 1
ATOM 975 C CA . PRO A 1 126 ? 16.189 3.289 -22.538 1.00 84.38 126 PRO A CA 1
ATOM 976 C C . PRO A 1 126 ? 17.144 2.092 -22.533 1.00 84.38 126 PRO A C 1
ATOM 978 O O . PRO A 1 126 ? 17.279 1.388 -21.539 1.00 84.38 126 PRO A O 1
ATOM 981 N N . GLY A 1 127 ? 17.823 1.857 -23.657 1.00 88.06 127 GLY A N 1
ATOM 982 C CA . GLY A 1 127 ? 18.810 0.777 -23.791 1.00 88.06 127 GLY A CA 1
ATOM 983 C C . GLY A 1 127 ? 18.226 -0.624 -24.013 1.00 88.06 127 GLY A C 1
ATOM 984 O O . GLY A 1 127 ? 18.972 -1.526 -24.387 1.00 88.06 127 GLY A O 1
ATOM 985 N N . PHE A 1 128 ? 16.909 -0.811 -23.878 1.00 87.69 128 PHE A N 1
ATOM 986 C CA . PHE A 1 128 ? 16.251 -2.092 -24.131 1.00 87.69 128 PHE A CA 1
ATOM 987 C C . PHE A 1 128 ? 15.497 -2.086 -25.463 1.00 87.69 128 PHE A C 1
ATOM 989 O O . PHE A 1 128 ? 14.729 -1.178 -25.789 1.00 87.69 128 PHE A O 1
ATOM 996 N N . ARG A 1 129 ? 15.726 -3.126 -26.273 1.00 87.94 129 ARG A N 1
ATOM 997 C CA . ARG A 1 129 ? 15.119 -3.248 -27.602 1.00 87.94 129 ARG A CA 1
ATOM 998 C C . ARG A 1 129 ? 13.638 -3.611 -27.482 1.00 87.94 129 ARG A C 1
ATOM 1000 O O . ARG A 1 129 ? 13.276 -4.590 -26.837 1.00 87.94 129 ARG A O 1
ATOM 1007 N N . ARG A 1 130 ? 12.782 -2.856 -28.171 1.00 88.38 130 ARG A N 1
ATOM 1008 C CA . ARG A 1 130 ? 11.341 -3.129 -28.270 1.00 88.38 130 ARG A CA 1
ATOM 1009 C C . ARG A 1 130 ? 11.076 -4.265 -29.255 1.00 88.38 130 ARG A C 1
ATOM 1011 O O . ARG A 1 130 ? 11.715 -4.336 -30.308 1.00 88.38 130 ARG A O 1
ATOM 1018 N N . VAL A 1 131 ? 10.088 -5.101 -28.956 1.00 86.44 131 VAL A N 1
ATOM 1019 C CA . VAL A 1 131 ? 9.491 -5.994 -29.960 1.00 86.44 131 VAL A CA 1
ATOM 1020 C C . VAL A 1 131 ? 8.420 -5.245 -30.760 1.00 86.44 131 VAL A C 1
ATOM 1022 O O . VAL A 1 131 ? 7.994 -4.145 -30.389 1.00 86.44 131 VAL A O 1
ATOM 1025 N N . LYS A 1 132 ? 7.978 -5.822 -31.885 1.00 81.06 132 LYS A N 1
ATOM 1026 C CA . LYS A 1 132 ? 6.823 -5.298 -32.632 1.00 81.06 132 LYS A CA 1
ATOM 1027 C C . LYS A 1 132 ? 5.626 -5.215 -31.672 1.00 81.06 132 LYS A C 1
ATOM 1029 O O . LYS A 1 132 ? 5.326 -6.191 -30.997 1.00 81.06 132 LYS A O 1
ATOM 1034 N N . GLY A 1 133 ? 4.998 -4.045 -31.563 1.00 79.31 133 GLY A N 1
ATOM 1035 C CA . GLY A 1 133 ? 3.973 -3.769 -30.541 1.00 79.31 133 GLY A CA 1
ATOM 1036 C C . GLY A 1 133 ? 4.469 -2.940 -29.352 1.00 79.31 133 GLY A C 1
ATOM 1037 O O . GLY A 1 133 ? 3.702 -2.634 -28.448 1.00 79.31 133 GLY A O 1
ATOM 1038 N N . GLY A 1 134 ? 5.739 -2.532 -29.349 1.00 78.19 134 GLY A N 1
ATOM 1039 C CA . GLY A 1 134 ? 6.217 -1.455 -28.488 1.00 78.19 134 GLY A CA 1
ATOM 1040 C C . GLY A 1 134 ? 6.529 -1.836 -27.041 1.00 78.19 134 GLY A C 1
ATOM 1041 O O . GLY A 1 134 ? 7.040 -0.980 -26.317 1.00 78.19 134 GLY A O 1
ATOM 1042 N N . LYS A 1 135 ? 6.293 -3.091 -26.652 1.00 81.69 135 LYS A N 1
ATOM 1043 C CA . LYS A 1 135 ? 6.715 -3.662 -25.368 1.00 81.69 135 LYS A CA 1
ATOM 1044 C C . LYS A 1 135 ? 8.201 -4.028 -25.400 1.00 81.69 135 LYS A C 1
ATOM 1046 O O . LYS A 1 135 ? 8.750 -4.354 -26.455 1.00 81.69 135 LYS A O 1
ATOM 1051 N N . THR A 1 136 ? 8.844 -3.999 -24.243 1.00 82.50 136 THR A N 1
ATOM 1052 C CA . THR A 1 136 ? 10.229 -4.447 -24.038 1.00 82.50 136 THR A CA 1
ATOM 1053 C C . THR A 1 136 ? 10.224 -5.689 -23.141 1.00 82.50 136 THR A C 1
ATOM 1055 O O . THR A 1 136 ? 10.319 -5.552 -21.922 1.00 82.50 136 THR A O 1
ATOM 1058 N N . PRO A 1 137 ? 10.030 -6.900 -23.699 1.00 81.50 137 PRO A N 1
ATOM 1059 C CA . PRO A 1 137 ? 10.067 -8.129 -22.913 1.00 81.50 137 PRO A CA 1
ATOM 1060 C C . PRO A 1 137 ? 11.489 -8.420 -22.414 1.00 81.50 137 PRO A C 1
ATOM 1062 O O . PRO A 1 137 ? 12.467 -8.048 -23.061 1.00 81.50 137 PRO A O 1
ATOM 1065 N N . GLY A 1 138 ? 11.597 -9.127 -21.286 1.00 85.38 138 GLY A N 1
ATOM 1066 C CA . GLY A 1 138 ? 12.875 -9.642 -20.778 1.00 85.38 138 GLY A CA 1
ATOM 1067 C C . GLY A 1 138 ? 13.716 -8.651 -19.968 1.00 85.38 138 GLY A C 1
ATOM 1068 O O . GLY A 1 138 ? 14.915 -8.868 -19.815 1.00 85.38 138 GLY A O 1
ATOM 1069 N N . ILE A 1 139 ? 13.117 -7.574 -19.454 1.00 89.50 139 ILE A N 1
ATOM 1070 C CA . ILE A 1 139 ? 13.799 -6.658 -18.531 1.00 89.50 139 ILE A CA 1
ATOM 1071 C C . ILE A 1 139 ? 13.712 -7.231 -17.108 1.00 89.50 139 ILE A C 1
ATOM 1073 O O . ILE A 1 139 ? 12.608 -7.560 -16.666 1.00 89.50 139 ILE A O 1
ATOM 1077 N N . PRO A 1 140 ? 14.834 -7.350 -16.376 1.00 92.62 140 PRO A N 1
ATOM 1078 C CA . PRO A 1 140 ? 14.812 -7.756 -14.973 1.00 92.62 140 PRO A CA 1
ATOM 1079 C C . PRO A 1 140 ? 13.978 -6.800 -14.108 1.00 92.62 140 PRO A C 1
ATOM 1081 O O . PRO A 1 140 ? 14.043 -5.582 -14.293 1.00 92.62 140 PRO A O 1
ATOM 1084 N N . LYS A 1 141 ? 13.239 -7.342 -13.126 1.00 91.94 141 LYS A N 1
ATOM 1085 C CA . LYS A 1 141 ? 12.413 -6.545 -12.198 1.00 91.94 141 LYS A CA 1
ATOM 1086 C C . LYS A 1 141 ? 13.226 -5.452 -11.494 1.00 91.94 141 LYS A C 1
ATOM 1088 O O . LYS A 1 141 ? 12.753 -4.328 -11.392 1.00 91.94 141 LYS A O 1
ATOM 1093 N N . ASP A 1 142 ? 14.462 -5.743 -11.099 1.00 93.19 142 ASP A N 1
ATOM 1094 C CA . ASP A 1 142 ? 15.318 -4.796 -10.370 1.00 93.19 142 ASP A CA 1
ATOM 1095 C C . ASP A 1 142 ? 15.654 -3.548 -11.198 1.00 93.19 142 ASP A C 1
ATOM 1097 O O . ASP A 1 142 ? 15.639 -2.427 -10.692 1.00 93.19 142 ASP A O 1
ATOM 1101 N N . VAL A 1 143 ? 15.884 -3.726 -12.503 1.00 92.50 143 VAL A N 1
ATOM 1102 C CA . VAL A 1 143 ? 16.166 -2.619 -13.429 1.00 92.50 143 VAL A CA 1
ATOM 1103 C C . VAL A 1 143 ? 14.926 -1.745 -13.602 1.00 92.50 143 VAL A C 1
ATOM 1105 O O . VAL A 1 143 ? 15.009 -0.520 -13.557 1.00 92.50 143 VAL A O 1
ATOM 1108 N N . LEU A 1 144 ? 13.762 -2.374 -13.765 1.00 92.25 144 LEU A N 1
ATOM 1109 C CA . LEU A 1 144 ? 12.475 -1.683 -13.849 1.00 92.25 144 LEU A CA 1
ATOM 1110 C C . LEU A 1 144 ? 12.170 -0.892 -12.570 1.00 92.25 144 LEU A C 1
ATOM 1112 O O . LEU A 1 144 ? 11.767 0.267 -12.651 1.00 92.25 144 LEU A O 1
ATOM 1116 N N . LEU A 1 145 ? 12.412 -1.490 -11.402 1.00 94.00 145 LEU A N 1
ATOM 1117 C CA . LEU A 1 145 ? 12.255 -0.831 -10.106 1.00 94.00 145 LEU A CA 1
ATOM 1118 C C . LEU A 1 145 ? 13.167 0.385 -9.976 1.00 94.00 145 LEU A C 1
ATOM 1120 O O . LEU A 1 145 ? 12.719 1.434 -9.521 1.00 94.00 145 LEU A O 1
ATOM 1124 N N . GLN A 1 146 ? 14.418 0.280 -10.424 1.00 93.06 146 GLN A N 1
ATOM 1125 C CA . GLN A 1 146 ? 15.356 1.399 -10.399 1.00 93.06 146 GLN A CA 1
ATOM 1126 C C . GLN A 1 146 ? 14.922 2.550 -11.319 1.00 93.06 146 GLN A C 1
ATOM 1128 O O . GLN A 1 146 ? 15.076 3.712 -10.953 1.00 93.06 146 GLN A O 1
ATOM 1133 N N . ILE A 1 147 ? 14.375 2.242 -12.499 1.00 92.25 147 ILE A N 1
ATOM 1134 C CA . ILE A 1 147 ? 13.922 3.254 -13.467 1.00 92.25 147 ILE A CA 1
ATOM 1135 C C . ILE A 1 147 ? 12.662 3.975 -12.981 1.00 92.25 147 ILE A C 1
ATOM 1137 O O . ILE A 1 147 ? 12.555 5.190 -13.125 1.00 92.25 147 ILE A O 1
ATOM 1141 N N . ILE A 1 148 ? 11.698 3.231 -12.436 1.00 91.62 148 ILE A N 1
ATOM 1142 C CA . ILE A 1 148 ? 10.438 3.795 -11.930 1.00 91.62 148 ILE A CA 1
ATOM 1143 C C . ILE A 1 148 ? 10.672 4.543 -10.613 1.00 91.62 148 ILE A C 1
ATOM 1145 O O . ILE A 1 148 ? 10.039 5.568 -10.357 1.00 91.62 148 ILE A O 1
ATOM 1149 N N . GLY A 1 149 ? 11.592 4.029 -9.799 1.00 94.44 149 GLY A N 1
ATOM 1150 C CA . GLY A 1 149 ? 11.898 4.504 -8.461 1.00 94.44 149 GLY A CA 1
ATOM 1151 C C . GLY A 1 149 ? 11.189 3.651 -7.401 1.00 94.44 149 GLY A C 1
ATOM 1152 O O . GLY A 1 149 ? 9.955 3.636 -7.370 1.00 94.44 149 GLY A O 1
ATOM 1153 N N . PRO A 1 150 ? 11.927 2.981 -6.494 1.00 94.00 150 PRO A N 1
ATOM 1154 C CA . PRO A 1 150 ? 11.332 2.101 -5.488 1.00 94.00 150 PRO A CA 1
ATOM 1155 C C . PRO A 1 150 ? 10.369 2.851 -4.561 1.00 94.00 150 PRO A C 1
ATOM 1157 O O . PRO A 1 150 ? 9.282 2.349 -4.291 1.00 94.00 150 PRO A O 1
ATOM 1160 N N . SER A 1 151 ? 10.695 4.086 -4.167 1.00 95.00 151 SER A N 1
ATOM 1161 C CA . SER A 1 151 ? 9.826 4.905 -3.311 1.00 95.00 151 SER A CA 1
ATOM 1162 C C . SER A 1 151 ? 8.471 5.204 -3.940 1.00 95.00 151 SER A C 1
ATOM 1164 O O . SER A 1 151 ? 7.456 5.205 -3.251 1.00 95.00 151 SER A O 1
ATOM 1166 N N . LYS A 1 152 ? 8.414 5.399 -5.264 1.00 95.00 152 LYS A N 1
ATOM 1167 C CA . LYS A 1 152 ? 7.140 5.629 -5.956 1.00 95.00 152 LYS A CA 1
ATOM 1168 C C . LYS A 1 152 ? 6.251 4.386 -5.897 1.00 95.00 152 LYS A C 1
ATOM 1170 O O . LYS A 1 152 ? 5.067 4.493 -5.589 1.00 95.00 152 LYS A O 1
ATOM 1175 N N . VAL A 1 153 ? 6.833 3.221 -6.173 1.00 96.06 153 VAL A N 1
ATOM 1176 C CA . VAL A 1 153 ? 6.117 1.938 -6.148 1.00 96.06 153 VAL A CA 1
ATOM 1177 C C . VAL A 1 153 ? 5.648 1.618 -4.729 1.00 96.06 153 VAL A C 1
ATOM 1179 O O . VAL A 1 153 ? 4.481 1.286 -4.533 1.00 96.06 153 VAL A O 1
ATOM 1182 N N . ASN A 1 154 ? 6.526 1.778 -3.734 1.00 95.94 154 ASN A N 1
ATOM 1183 C CA . ASN A 1 154 ? 6.207 1.540 -2.327 1.00 95.94 154 ASN A CA 1
ATOM 1184 C C . ASN A 1 154 ? 5.093 2.466 -1.839 1.00 95.94 154 ASN A C 1
ATOM 1186 O O . ASN A 1 154 ? 4.157 1.989 -1.201 1.00 95.94 154 ASN A O 1
ATOM 1190 N N . LYS A 1 155 ? 5.135 3.754 -2.199 1.00 95.50 155 LYS A N 1
ATOM 1191 C CA . LYS A 1 155 ? 4.089 4.717 -1.841 1.00 95.50 155 LYS A CA 1
ATOM 1192 C C . LYS A 1 155 ? 2.708 4.253 -2.276 1.00 95.50 155 LYS A C 1
ATOM 1194 O O . LYS A 1 155 ? 1.787 4.172 -1.466 1.00 95.50 155 LYS A O 1
ATOM 1199 N N . GLU A 1 156 ? 2.574 3.933 -3.559 1.00 96.12 156 GLU A N 1
ATOM 1200 C CA . GLU A 1 156 ? 1.305 3.491 -4.131 1.00 96.12 156 GLU A CA 1
ATOM 1201 C C . GLU A 1 156 ? 0.870 2.127 -3.569 1.00 96.12 156 GLU A C 1
ATOM 1203 O O . GLU A 1 156 ? -0.315 1.926 -3.295 1.00 96.12 156 GLU A O 1
ATOM 1208 N N . ALA A 1 157 ? 1.815 1.214 -3.320 1.00 97.12 157 ALA A N 1
ATOM 1209 C CA . ALA A 1 157 ? 1.536 -0.086 -2.714 1.00 97.12 157 ALA A CA 1
ATOM 1210 C C . ALA A 1 157 ? 1.020 0.040 -1.270 1.00 97.12 157 ALA A C 1
ATOM 1212 O O . ALA A 1 157 ? -0.013 -0.546 -0.949 1.00 97.12 157 ALA A O 1
ATOM 1213 N N . ILE A 1 158 ? 1.679 0.837 -0.422 1.00 96.06 158 ILE A N 1
ATOM 1214 C CA . ILE A 1 158 ? 1.274 1.082 0.972 1.00 96.06 158 ILE A CA 1
ATOM 1215 C C . ILE A 1 158 ? -0.122 1.702 1.013 1.00 96.06 158 ILE A C 1
ATOM 1217 O O . ILE A 1 158 ? -0.999 1.201 1.716 1.00 96.06 158 ILE A O 1
ATOM 1221 N N . MET A 1 159 ? -0.361 2.749 0.215 1.00 94.50 159 MET A N 1
ATOM 1222 C CA . MET A 1 159 ? -1.677 3.393 0.145 1.00 94.50 159 MET A CA 1
ATOM 1223 C C . MET A 1 159 ? -2.767 2.403 -0.273 1.00 94.50 159 MET A C 1
ATOM 1225 O O . MET A 1 159 ? -3.846 2.380 0.316 1.00 94.50 159 MET A O 1
ATOM 1229 N N . LYS A 1 160 ? -2.488 1.547 -1.261 1.00 95.62 160 LYS A N 1
ATOM 1230 C CA . LYS A 1 160 ? -3.436 0.527 -1.717 1.00 95.62 160 LYS A CA 1
ATOM 1231 C C . LYS A 1 160 ? -3.713 -0.529 -0.647 1.00 95.62 160 LYS A C 1
ATOM 1233 O O . LYS A 1 160 ? -4.872 -0.899 -0.459 1.00 95.62 160 LYS A O 1
ATOM 1238 N N . VAL A 1 161 ? -2.687 -0.989 0.072 1.00 95.69 161 VAL A N 1
ATOM 1239 C CA . VAL A 1 161 ? -2.840 -1.932 1.192 1.00 95.69 161 VAL A CA 1
ATOM 1240 C C . VAL A 1 161 ? -3.726 -1.325 2.277 1.00 95.69 161 VAL A C 1
ATOM 1242 O O . VAL A 1 161 ? -4.710 -1.949 2.664 1.00 95.69 161 VAL A O 1
ATOM 1245 N N . ILE A 1 162 ? -3.447 -0.095 2.711 1.00 94.38 162 ILE A N 1
ATOM 1246 C CA . ILE A 1 162 ? -4.229 0.593 3.749 1.00 94.38 162 ILE A CA 1
ATOM 1247 C C . ILE A 1 162 ? -5.686 0.771 3.303 1.00 94.38 162 ILE A C 1
ATOM 1249 O O . ILE A 1 162 ? -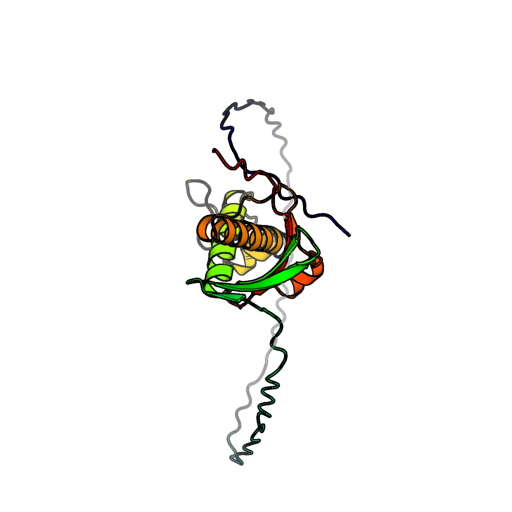6.607 0.380 4.014 1.00 94.38 162 ILE A O 1
ATOM 1253 N N . ASN A 1 163 ? -5.914 1.290 2.095 1.00 93.06 163 ASN A N 1
ATOM 1254 C CA . ASN A 1 163 ? -7.269 1.563 1.614 1.00 93.06 163 ASN A CA 1
ATOM 1255 C C . ASN A 1 163 ? -8.091 0.280 1.437 1.00 93.06 163 ASN A C 1
ATOM 1257 O O . ASN A 1 163 ? -9.252 0.235 1.833 1.00 93.06 163 ASN A O 1
ATOM 1261 N N . SER A 1 164 ? -7.493 -0.767 0.858 1.00 93.50 164 SER A N 1
ATOM 1262 C CA . SER A 1 164 ? -8.190 -2.038 0.624 1.00 93.50 164 SER A CA 1
ATOM 1263 C C . SER A 1 164 ? -8.526 -2.775 1.919 1.00 93.50 164 SER A C 1
ATOM 1265 O O . SER A 1 164 ? -9.621 -3.312 2.043 1.00 93.50 164 SER A O 1
ATOM 1267 N N . THR A 1 165 ? -7.619 -2.769 2.896 1.00 93.94 165 THR A N 1
ATOM 1268 C CA . THR A 1 165 ? -7.831 -3.440 4.188 1.00 93.94 165 THR A CA 1
ATOM 1269 C C . THR A 1 165 ? -8.866 -2.722 5.047 1.00 93.94 165 THR A C 1
ATOM 1271 O O . THR A 1 165 ? -9.729 -3.380 5.625 1.00 93.94 165 THR A O 1
ATOM 1274 N N . ILE A 1 166 ? -8.841 -1.384 5.091 1.00 92.00 166 ILE A N 1
ATOM 1275 C CA . ILE A 1 166 ? -9.867 -0.608 5.800 1.00 92.00 166 ILE A CA 1
ATOM 1276 C C . ILE A 1 166 ? -11.232 -0.819 5.146 1.00 92.00 166 ILE A C 1
ATOM 1278 O O . ILE A 1 166 ? -12.200 -1.070 5.857 1.00 92.00 166 ILE A O 1
ATOM 1282 N N . ALA A 1 167 ? -11.318 -0.751 3.813 1.00 91.12 167 ALA A N 1
ATOM 1283 C CA . ALA A 1 167 ? -12.575 -0.977 3.103 1.00 91.12 167 ALA A CA 1
ATOM 1284 C C . ALA A 1 167 ? -13.150 -2.370 3.409 1.00 91.12 167 ALA A C 1
ATOM 1286 O O . ALA A 1 167 ? -14.308 -2.479 3.805 1.00 91.12 167 ALA A O 1
ATOM 1287 N N . GLU A 1 168 ? -12.323 -3.417 3.331 1.00 92.94 168 GLU A N 1
ATOM 1288 C CA . GLU A 1 168 ? -12.753 -4.785 3.638 1.00 92.94 168 GLU A CA 1
ATOM 1289 C C . GLU A 1 168 ? -13.202 -4.945 5.101 1.00 92.94 168 GLU A C 1
ATOM 1291 O O . GLU A 1 168 ? -14.173 -5.649 5.378 1.00 92.94 168 GLU A O 1
ATOM 1296 N N . TYR A 1 169 ? -12.528 -4.285 6.045 1.00 91.56 169 TYR A N 1
ATOM 1297 C CA . TYR A 1 169 ? -12.922 -4.304 7.453 1.00 91.56 169 TYR A CA 1
ATOM 1298 C C . TYR A 1 169 ? -14.274 -3.608 7.683 1.00 91.56 169 TYR A C 1
ATOM 1300 O O . TYR A 1 169 ? -15.159 -4.171 8.326 1.00 91.56 169 TYR A O 1
ATOM 1308 N N . VAL A 1 170 ? -14.457 -2.410 7.118 1.00 89.69 170 VAL A N 1
ATOM 1309 C CA . VAL A 1 170 ? -15.692 -1.616 7.247 1.00 89.69 170 VAL A CA 1
ATOM 1310 C C . VAL A 1 170 ? -16.893 -2.344 6.648 1.00 89.69 170 VAL A C 1
ATOM 1312 O O . VAL A 1 170 ? -17.963 -2.357 7.258 1.00 89.69 170 VAL A O 1
ATOM 1315 N N . GLU A 1 171 ? -16.712 -2.985 5.492 1.00 89.62 171 GLU A N 1
ATOM 1316 C CA . GLU A 1 171 ? -17.758 -3.768 4.831 1.00 89.62 171 GLU A CA 1
ATOM 1317 C C . GLU A 1 171 ? -18.177 -4.995 5.651 1.00 89.62 171 GLU A C 1
ATOM 1319 O O . GLU A 1 171 ? -19.374 -5.265 5.765 1.00 89.62 171 GLU A O 1
ATOM 1324 N N . LYS A 1 172 ? -17.228 -5.728 6.255 1.00 89.25 172 LYS A N 1
ATOM 1325 C CA . LYS A 1 172 ? -17.550 -6.936 7.038 1.00 89.25 172 LYS A CA 1
ATOM 1326 C C . LYS A 1 172 ? -18.180 -6.637 8.392 1.00 89.25 172 LYS A C 1
ATOM 1328 O O . LYS A 1 172 ? -19.113 -7.333 8.781 1.00 89.25 172 LYS A O 1
ATOM 1333 N N . GLU A 1 173 ? -17.698 -5.612 9.087 1.00 86.94 173 GLU A N 1
ATOM 1334 C CA . GLU A 1 173 ? -18.258 -5.194 10.380 1.00 86.94 173 GLU A CA 1
ATOM 1335 C C . GLU A 1 173 ? -19.531 -4.339 10.221 1.00 86.94 173 GLU A C 1
ATOM 1337 O O . GLU A 1 173 ? -20.204 -4.025 11.204 1.00 86.94 173 GLU A O 1
ATOM 1342 N N . GLY A 1 174 ? -19.888 -3.955 8.987 1.00 83.25 174 GLY A N 1
ATOM 1343 C CA . GLY A 1 174 ? -21.076 -3.150 8.698 1.00 83.25 174 GLY A CA 1
ATOM 1344 C C . GLY A 1 174 ? -21.034 -1.772 9.363 1.00 83.25 174 GLY A C 1
ATOM 1345 O O . GLY A 1 174 ? -22.058 -1.279 9.844 1.00 83.25 174 GLY A O 1
ATOM 1346 N N . LEU A 1 175 ? -19.844 -1.170 9.443 1.00 83.75 175 LEU A N 1
ATOM 1347 C CA . LEU A 1 175 ? -19.636 0.106 10.124 1.00 83.75 175 LEU A CA 1
ATOM 1348 C C . LEU A 1 175 ? -20.071 1.271 9.228 1.00 83.75 175 LEU A C 1
ATOM 1350 O O . LEU A 1 175 ? -19.643 1.386 8.083 1.00 83.75 175 LEU A O 1
ATOM 1354 N N . ASP A 1 176 ? -20.878 2.183 9.770 1.00 80.75 176 ASP A N 1
ATOM 1355 C CA . ASP A 1 176 ? -21.163 3.467 9.123 1.00 80.75 176 ASP A CA 1
ATOM 1356 C C . ASP A 1 176 ? -20.073 4.472 9.519 1.00 80.75 176 ASP A C 1
ATOM 1358 O O . ASP A 1 176 ? -20.085 5.064 10.605 1.00 80.75 176 ASP A O 1
ATOM 1362 N N . VAL A 1 177 ? -19.071 4.590 8.653 1.00 80.94 177 VAL A N 1
ATOM 1363 C CA . VAL A 1 177 ? -17.859 5.375 8.885 1.00 80.94 177 VAL A CA 1
ATOM 1364 C C . VAL A 1 177 ? -18.012 6.778 8.297 1.00 80.94 177 VAL A C 1
ATOM 1366 O O . VAL A 1 177 ? -18.477 6.964 7.172 1.00 80.94 177 VAL A O 1
ATOM 1369 N N . SER A 1 178 ? -17.619 7.797 9.063 1.00 77.00 178 SER A N 1
ATOM 1370 C CA . SER A 1 178 ? -17.486 9.162 8.547 1.00 77.00 178 SER A CA 1
ATOM 1371 C C . SER A 1 178 ? -16.359 9.237 7.516 1.00 77.00 178 SER A C 1
ATOM 1373 O O . SER A 1 178 ? -15.415 8.462 7.558 1.00 77.00 178 SER A O 1
ATOM 1375 N N . HIS A 1 179 ? -16.364 10.255 6.654 1.00 72.81 179 HIS A N 1
ATOM 1376 C CA . HIS A 1 179 ? -15.285 10.483 5.676 1.00 72.81 179 HIS A CA 1
ATOM 1377 C C . HIS A 1 179 ? -13.903 10.754 6.323 1.00 72.81 179 HIS A C 1
ATOM 1379 O O . HIS A 1 179 ? -12.888 10.836 5.635 1.00 72.81 179 HIS A O 1
ATOM 1385 N N . ASP A 1 180 ? -13.853 10.879 7.651 1.00 75.31 180 ASP A N 1
ATOM 1386 C CA . ASP A 1 180 ? -12.659 11.133 8.445 1.00 75.31 180 ASP A CA 1
ATOM 1387 C C . ASP A 1 180 ? -11.956 9.821 8.842 1.00 75.31 180 ASP A C 1
ATOM 1389 O O . ASP A 1 180 ? -12.120 9.322 9.960 1.00 75.31 180 ASP A O 1
ATOM 1393 N N . LEU A 1 181 ? -11.121 9.299 7.943 1.00 82.94 181 LEU A N 1
ATOM 1394 C CA . LEU A 1 181 ? -10.141 8.250 8.239 1.00 82.94 181 LEU A CA 1
ATOM 1395 C C . LEU A 1 181 ? -8.769 8.880 8.483 1.00 82.94 181 LEU A C 1
ATOM 1397 O O . LEU A 1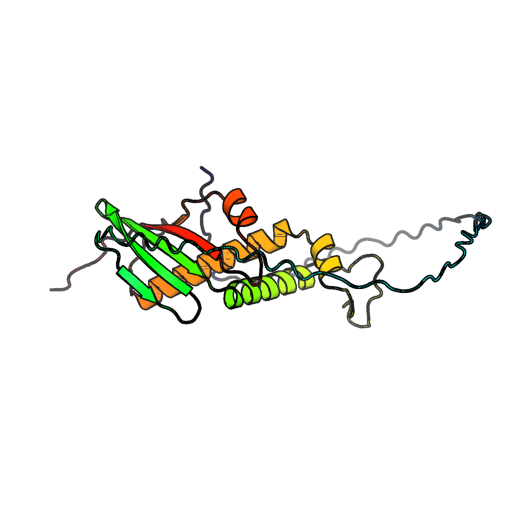 181 ? -8.325 9.728 7.706 1.00 82.94 181 LEU A O 1
ATOM 1401 N N . ARG A 1 182 ? -8.092 8.488 9.568 1.00 84.25 182 ARG A N 1
ATOM 1402 C CA . ARG A 1 182 ? -6.759 9.010 9.902 1.00 84.25 182 ARG A CA 1
ATOM 1403 C C . ARG A 1 182 ? -5.801 7.880 10.226 1.00 84.25 182 ARG A C 1
ATOM 1405 O O . ARG A 1 182 ? -6.029 7.132 11.168 1.00 84.25 182 ARG A O 1
ATOM 1412 N N . VAL A 1 183 ? -4.715 7.795 9.470 1.00 88.56 183 VAL A N 1
ATOM 1413 C CA . VAL A 1 183 ? -3.572 6.940 9.802 1.00 88.56 183 VAL A CA 1
ATOM 1414 C C . VAL A 1 183 ? -2.699 7.696 10.803 1.00 88.56 183 VAL A C 1
ATOM 1416 O O . VAL A 1 183 ? -2.429 8.881 10.598 1.00 88.56 183 VAL A O 1
ATOM 1419 N N . LEU A 1 184 ? -2.309 7.047 11.902 1.00 84.62 184 LEU A N 1
ATOM 1420 C CA . LEU A 1 184 ? -1.545 7.706 12.972 1.00 84.62 184 LEU A CA 1
ATOM 1421 C C . LEU A 1 184 ? -0.059 7.866 12.632 1.00 84.62 184 LEU A C 1
ATOM 1423 O O . LEU A 1 184 ? 0.577 8.822 13.070 1.00 84.62 184 LEU A O 1
ATOM 1427 N N . GLN A 1 185 ? 0.481 6.932 11.857 1.00 87.38 185 GLN A N 1
ATOM 1428 C CA . GLN A 1 185 ? 1.893 6.882 11.493 1.00 87.38 185 GLN A CA 1
ATOM 1429 C C . GLN A 1 185 ? 2.215 7.826 10.335 1.00 87.38 185 GLN A C 1
ATOM 1431 O O . GLN A 1 185 ? 1.382 8.064 9.454 1.00 87.38 185 GLN A O 1
ATOM 1436 N N . ASN A 1 186 ? 3.447 8.339 10.318 1.00 92.06 186 ASN A N 1
ATOM 1437 C CA . ASN A 1 186 ? 3.927 9.127 9.189 1.00 92.06 186 ASN A CA 1
ATOM 1438 C C . ASN A 1 186 ? 4.241 8.221 7.990 1.00 92.06 186 ASN A C 1
ATOM 1440 O O . ASN A 1 186 ? 4.634 7.066 8.146 1.00 92.06 186 ASN A O 1
ATOM 1444 N N . TYR A 1 187 ? 4.138 8.767 6.780 1.00 90.81 187 TYR A N 1
ATOM 1445 C CA . TYR A 1 187 ? 4.457 8.031 5.563 1.00 90.81 187 TYR A CA 1
ATOM 1446 C C . TYR A 1 187 ? 5.910 7.521 5.543 1.00 90.81 187 TYR A C 1
ATOM 1448 O O . TYR A 1 187 ? 6.140 6.383 5.150 1.00 90.81 187 TYR A O 1
ATOM 1456 N N . GLU A 1 188 ? 6.876 8.309 6.020 1.00 93.25 188 GLU A N 1
ATOM 1457 C CA . GLU A 1 188 ? 8.286 7.887 6.086 1.00 93.25 188 GLU A CA 1
ATOM 1458 C C . GLU A 1 188 ? 8.491 6.656 6.986 1.00 93.25 188 GLU A C 1
ATOM 1460 O O . GLU A 1 188 ? 9.272 5.765 6.658 1.00 93.25 188 GLU A O 1
ATOM 1465 N N . GLU A 1 189 ? 7.749 6.571 8.095 1.00 93.75 189 GLU A N 1
ATOM 1466 C CA . GLU A 1 189 ? 7.783 5.419 9.004 1.00 93.75 189 GLU A CA 1
ATOM 1467 C C . GLU A 1 189 ? 7.154 4.186 8.351 1.00 93.75 189 GLU A C 1
ATOM 1469 O O . GLU A 1 189 ? 7.695 3.082 8.444 1.00 93.75 189 GLU A O 1
ATOM 1474 N N . LEU A 1 190 ? 6.035 4.381 7.646 1.00 94.56 190 LEU A N 1
ATOM 1475 C CA . LEU A 1 190 ? 5.376 3.319 6.891 1.00 94.56 190 LEU A CA 1
ATOM 1476 C C . LEU A 1 190 ? 6.284 2.789 5.776 1.00 94.56 190 LEU A C 1
ATOM 1478 O O . LEU A 1 190 ? 6.398 1.578 5.618 1.00 94.56 190 LEU A O 1
ATOM 1482 N N . GLU A 1 191 ? 6.953 3.668 5.025 1.00 94.56 191 GLU A N 1
ATOM 1483 C CA . GLU A 1 191 ? 7.883 3.272 3.963 1.00 94.56 191 GLU A CA 1
ATOM 1484 C C . GLU A 1 191 ? 9.096 2.524 4.524 1.00 94.56 191 GLU A C 1
ATOM 1486 O O . GLU A 1 191 ? 9.498 1.512 3.952 1.00 94.56 191 GLU A O 1
ATOM 1491 N N . ALA A 1 192 ? 9.640 2.961 5.663 1.00 94.50 192 ALA A N 1
ATOM 1492 C CA . ALA A 1 192 ? 10.757 2.283 6.317 1.00 94.50 192 ALA A CA 1
ATOM 1493 C C . ALA A 1 192 ? 10.388 0.879 6.835 1.00 94.50 192 ALA A C 1
ATOM 1495 O O . ALA A 1 192 ? 11.226 -0.025 6.816 1.00 94.50 192 ALA A O 1
ATOM 1496 N N . ALA A 1 193 ? 9.147 0.685 7.289 1.00 94.19 193 ALA A N 1
ATOM 1497 C CA . ALA A 1 193 ? 8.646 -0.607 7.757 1.00 94.19 193 ALA A CA 1
ATOM 1498 C C . ALA A 1 193 ? 8.159 -1.524 6.619 1.00 94.19 193 ALA A C 1
ATOM 1500 O O . ALA A 1 193 ? 8.069 -2.741 6.796 1.00 94.19 193 ALA A O 1
ATOM 1501 N N . PHE A 1 194 ? 7.823 -0.966 5.455 1.00 96.00 194 PHE A N 1
ATOM 1502 C CA . PHE A 1 194 ? 7.236 -1.718 4.355 1.00 96.00 194 PHE A CA 1
ATOM 1503 C C . PHE A 1 194 ? 8.291 -2.498 3.568 1.00 96.00 194 PHE A C 1
ATOM 1505 O O . PHE A 1 194 ? 9.175 -1.941 2.918 1.00 96.00 194 PHE A O 1
ATOM 1512 N N . MET A 1 195 ? 8.143 -3.823 3.557 1.00 94.81 195 MET A N 1
ATOM 1513 C CA . MET A 1 195 ? 8.907 -4.711 2.688 1.00 94.81 195 MET A CA 1
ATOM 1514 C C . MET A 1 195 ? 7.951 -5.664 1.961 1.00 94.81 195 MET A C 1
ATOM 1516 O O . MET A 1 195 ? 7.209 -6.392 2.627 1.00 94.81 195 MET A O 1
ATOM 1520 N N . PRO A 1 196 ? 7.966 -5.713 0.616 1.00 94.81 196 PRO A N 1
ATOM 1521 C CA . PRO A 1 196 ? 7.112 -6.636 -0.123 1.00 94.81 196 PRO A CA 1
ATOM 1522 C C . PRO A 1 196 ? 7.447 -8.086 0.254 1.00 94.81 196 PRO A C 1
ATOM 1524 O O . PRO A 1 196 ? 8.618 -8.446 0.406 1.00 94.81 196 PRO A O 1
ATOM 1527 N N . GLY A 1 197 ? 6.414 -8.903 0.475 1.00 96.25 197 GLY A N 1
ATOM 1528 C CA . GLY A 1 197 ? 6.570 -10.293 0.914 1.00 96.25 197 GLY A CA 1
ATOM 1529 C C . GLY A 1 197 ? 6.734 -10.473 2.423 1.00 96.25 197 GLY A C 1
ATOM 1530 O O . GLY A 1 197 ? 6.791 -11.611 2.889 1.00 96.25 197 GLY A O 1
ATOM 1531 N N . LYS A 1 198 ? 6.779 -9.385 3.201 1.00 96.88 198 LYS A N 1
ATOM 1532 C CA . LYS A 1 198 ? 6.813 -9.426 4.668 1.00 96.88 198 LYS A CA 1
ATOM 1533 C C . LYS A 1 198 ? 5.538 -8.869 5.280 1.00 96.88 198 LYS A C 1
ATOM 1535 O O . LYS A 1 198 ? 4.774 -8.149 4.635 1.00 96.88 198 LYS A O 1
ATOM 1540 N N . GLU A 1 199 ? 5.332 -9.234 6.538 1.00 95.69 199 GLU A N 1
ATOM 1541 C CA . GLU A 1 199 ? 4.260 -8.693 7.360 1.00 95.69 199 GLU A CA 1
ATOM 1542 C C . GLU A 1 199 ? 4.409 -7.181 7.514 1.00 95.69 199 GLU A C 1
ATOM 1544 O O . GLU A 1 199 ? 5.517 -6.653 7.634 1.00 95.69 199 GLU A O 1
ATOM 1549 N N . PHE A 1 200 ? 3.276 -6.491 7.499 1.00 96.06 200 PHE A N 1
ATOM 1550 C CA . PHE A 1 200 ? 3.208 -5.041 7.582 1.00 96.06 200 PHE A CA 1
ATOM 1551 C C . PHE A 1 200 ? 2.086 -4.649 8.531 1.00 96.06 200 PHE A C 1
ATOM 1553 O O . PHE A 1 200 ? 0.986 -5.188 8.436 1.00 96.06 200 PHE A O 1
ATOM 1560 N N . SER A 1 201 ? 2.343 -3.712 9.439 1.00 94.94 201 SER A N 1
ATOM 1561 C CA . SER A 1 201 ? 1.348 -3.284 10.419 1.00 94.94 201 SER A CA 1
ATOM 1562 C C . SER A 1 201 ? 1.235 -1.777 10.481 1.00 94.94 201 SER A C 1
ATOM 1564 O O . SER A 1 201 ? 2.257 -1.092 10.466 1.00 94.94 201 SER A O 1
ATOM 1566 N N . PHE A 1 202 ? 0.012 -1.283 10.629 1.00 95.06 202 PHE A N 1
ATOM 1567 C CA . PHE A 1 202 ? -0.264 0.141 10.762 1.00 95.06 202 PHE A CA 1
ATOM 1568 C C . PHE A 1 202 ? -1.467 0.391 11.670 1.00 95.06 202 PHE A C 1
ATOM 1570 O O . PHE A 1 202 ? -2.276 -0.506 11.925 1.00 95.06 202 PHE A O 1
ATOM 1577 N N . GLU A 1 203 ? -1.566 1.617 12.175 1.00 93.88 203 GLU A N 1
ATOM 1578 C CA . GLU A 1 203 ? -2.613 2.032 13.107 1.00 93.88 203 GLU A CA 1
ATOM 1579 C C . GLU A 1 203 ? -3.478 3.147 12.514 1.00 93.88 203 GLU A C 1
ATOM 1581 O O . GLU A 1 203 ? -2.975 4.099 11.904 1.00 93.88 203 GLU A O 1
ATOM 1586 N N . VAL A 1 204 ? -4.792 3.012 12.687 1.00 91.88 204 VAL A N 1
ATOM 1587 C CA . VAL A 1 204 ? -5.804 3.890 12.097 1.00 91.88 204 VAL A CA 1
ATOM 1588 C C . VAL A 1 204 ? -6.845 4.256 13.136 1.00 91.88 204 VAL A C 1
ATOM 1590 O O . VAL A 1 204 ? -7.359 3.401 13.851 1.00 91.88 204 VAL A O 1
ATOM 1593 N N . THR A 1 205 ? -7.225 5.525 13.149 1.00 90.62 205 THR A N 1
ATOM 1594 C CA . THR A 1 205 ? -8.386 6.018 13.880 1.00 90.62 205 THR A CA 1
ATOM 1595 C C . THR A 1 205 ? -9.543 6.227 12.911 1.00 90.62 205 THR A C 1
ATOM 1597 O O . THR A 1 205 ? -9.444 6.993 11.946 1.00 90.62 205 THR A O 1
ATOM 1600 N N . ILE A 1 206 ? -10.657 5.558 13.190 1.00 89.06 206 ILE A N 1
ATOM 1601 C CA . ILE A 1 206 ? -11.902 5.630 12.428 1.00 89.06 206 ILE A CA 1
ATOM 1602 C C . ILE A 1 206 ? -12.932 6.407 13.247 1.00 89.06 206 ILE A C 1
ATOM 1604 O O . ILE A 1 206 ? -13.197 6.070 14.403 1.00 89.06 206 ILE A O 1
ATOM 1608 N N . LYS A 1 207 ? -13.543 7.436 12.653 1.00 88.12 207 LYS A N 1
ATOM 1609 C CA . LYS A 1 207 ? -14.701 8.121 13.244 1.00 88.12 207 LYS A CA 1
ATOM 1610 C C . LYS A 1 207 ? -16.001 7.495 12.747 1.00 88.12 207 LYS A C 1
ATOM 1612 O O . LYS A 1 207 ? -16.173 7.303 11.544 1.00 88.12 207 LYS A O 1
ATOM 1617 N N . LEU A 1 208 ? -16.918 7.201 13.663 1.00 85.19 208 LEU A N 1
ATOM 1618 C CA . LEU A 1 208 ? -18.233 6.656 13.323 1.00 85.19 208 LEU A CA 1
ATOM 1619 C C . LEU A 1 208 ? -19.263 7.768 13.086 1.00 85.19 208 LEU A C 1
ATOM 1621 O O . LEU A 1 208 ? -19.289 8.762 13.817 1.00 85.19 208 LEU A O 1
ATOM 1625 N N . ASN A 1 209 ? -20.148 7.566 12.107 1.00 80.94 209 ASN A N 1
ATOM 1626 C CA . ASN A 1 209 ? -21.308 8.428 11.884 1.00 80.94 209 ASN A CA 1
ATOM 1627 C C . ASN A 1 209 ? -22.416 8.140 12.909 1.00 80.94 209 ASN A C 1
ATOM 1629 O O . ASN A 1 209 ? -22.705 6.995 13.247 1.00 80.94 209 ASN A O 1
ATOM 1633 N N . GLU A 1 210 ? -23.126 9.183 13.339 1.00 68.06 210 GLU A N 1
ATOM 1634 C CA . GLU A 1 210 ? -24.267 9.068 14.263 1.00 68.06 210 GLU A CA 1
ATOM 1635 C C . GLU A 1 210 ? -25.605 8.762 13.567 1.00 68.06 210 GLU A C 1
ATOM 1637 O O . GLU A 1 210 ? -26.674 8.923 14.154 1.00 68.06 210 GLU A O 1
ATOM 1642 N N . ASN A 1 211 ? -25.594 8.295 12.319 1.00 60.97 211 ASN A N 1
ATOM 1643 C CA . ASN A 1 211 ? -26.801 8.216 11.491 1.00 60.97 211 ASN A CA 1
ATOM 1644 C C . ASN A 1 211 ? -27.693 6.990 11.763 1.00 60.97 211 ASN A C 1
ATOM 1646 O O . ASN A 1 211 ? -28.440 6.550 10.885 1.00 60.97 211 ASN A O 1
ATOM 1650 N N . ARG A 1 212 ? -27.727 6.474 13.000 1.00 52.97 212 ARG A N 1
ATOM 1651 C CA . ARG A 1 212 ? -28.785 5.540 13.417 1.00 52.97 212 ARG A CA 1
ATOM 1652 C C . ARG A 1 212 ? -30.104 6.297 13.598 1.00 52.97 212 ARG A C 1
ATOM 1654 O O . ARG A 1 212 ? -30.524 6.603 14.711 1.00 52.97 212 ARG A O 1
ATOM 1661 N N . LYS A 1 213 ? -30.818 6.549 12.496 1.00 48.81 213 LYS A N 1
ATOM 1662 C CA . LYS A 1 213 ? -32.270 6.770 12.556 1.00 48.81 213 LYS A CA 1
ATOM 1663 C C . LYS A 1 213 ? -32.927 5.455 12.972 1.00 48.81 213 LYS A C 1
ATOM 1665 O O . LYS A 1 213 ? -33.145 4.579 12.140 1.00 48.81 213 LYS A O 1
ATOM 1670 N N . ILE A 1 214 ? -33.251 5.327 14.257 1.00 52.25 214 ILE A N 1
ATOM 1671 C CA . ILE A 1 214 ? -34.176 4.305 14.756 1.00 52.25 214 ILE A CA 1
ATOM 1672 C C . ILE A 1 214 ? -35.520 4.571 14.068 1.00 52.25 214 ILE A C 1
ATOM 1674 O O . ILE A 1 214 ? -36.205 5.542 14.395 1.00 52.25 214 ILE A O 1
ATOM 1678 N N . ARG A 1 215 ? -35.876 3.769 13.059 1.00 49.59 215 ARG A N 1
ATOM 1679 C CA . ARG A 1 215 ? -37.238 3.775 12.514 1.00 49.59 215 ARG A CA 1
ATOM 1680 C C . ARG A 1 215 ? -38.123 3.073 13.545 1.00 49.59 215 ARG A C 1
ATOM 1682 O O . ARG A 1 215 ? -37.916 1.892 13.806 1.00 49.59 215 ARG A O 1
ATOM 1689 N N . LYS A 1 216 ? -38.997 3.850 14.187 1.00 49.44 216 LYS A N 1
ATOM 1690 C CA . LYS A 1 216 ? -40.110 3.347 14.999 1.00 49.44 216 LYS A CA 1
ATOM 1691 C C . LYS A 1 216 ? -41.166 2.715 14.105 1.00 49.44 216 LYS A C 1
ATOM 1693 O O . LYS A 1 216 ? -41.310 3.209 12.963 1.00 49.44 216 LYS A O 1
#

pLDDT: mean 72.37, std 23.32, range [28.64, 97.12]

Secondary structure (DSSP, 8-state):
--------------------PPP---------------------PPP--------------------------S--EEEE-SSEEEEEEE-STTEEEEEEEE-HHHHHHHHHHHHHHHHHHSPPPTTSPPPTTS--TT--HHHHHHHH-HHHHHHHHHHHHHHHHHHHHHHHHT--EEEEEEE-S-HHHHHHH--TTS-EEEEEEEEEP-------

Sequence (216 aa):
MEVIQIGNPLVGLNSEPLQRSVPRQKTNLLARVLQAQRRCVALRMKNNVQLASTSSSRKVCIAFCSSSTEVENLTKSTTKFKDFEVLVEVGQSKQINIKVYVSGARTQENFDEVFTKLVDAAQPIPGFRRVKGGKTPGIPKDVLLQIIGPSKVNKEAIMKVINSTIAEYVEKEGLDVSHDLRVLQNYEELEAAFMPGKEFSFEVTIKLNENRKIRK

Organism: Vanilla planifolia (NCBI:txid51239)

Radius of gyration: 27.97 Å; chains: 1; bounding box: 88×49×72 Å

InterPro domains:
  IPR005215 Trigger factor [PTHR30560] (39-208)
  IPR008881 Trigger factor, ribosome-binding, bacterial [PF05697] (88-208)
  IPR036611 Trigger factor ribosome-binding domain superfamily [G3DSA:3.30.70.1050] (87-209)
  IPR036611 Trigger factor ribosome-binding domain superfamily [SSF102735] (86-207)

Foldseek 3Di:
DDFPQDDDDDDDDDDDDDDDDDDDDDDDDPDDDDDDDDDDDDDDDDDDDDDDDDDDDDPDPPPDPPPPPDDDPDPWDWDDDPFKIKTWDDDPDFKIKIKIKGALVLLQVLLVVLLVVLLVVDQQDPPADADPVRDRPDDDSVVSCVVSPVLVSLLSSLSCSVVVVVVVVCVVVVFQFDSDKGWPDDPVVQSVQDDRSHMGMTMIMTGGDPPPPPDD